Protein 3VRC (pdb70)

Organism: Thermochromatium tepidum (NCBI:txid1050)

Foldseek 3Di:
DADLLRLQVVLVVLVVLLVVLLVQCVCLVVDVNDLVSQLVSLVSQLCSLVPPSLVSVDPPNLAADVVRGHQWDNVCVVPVVVLVVLSVQLNVLSVQLNVCSVVVVVVSNVVSSVSNVVSVVVNCVRIGND/DQDDLLRLQVVVVVLVVLLVVLLVVLVVCLVDPHDLVSQLVSLVSQLCSLPPPSLSSVDPPNQQADVVRGFQWHPVCVVCVVVLVVLSVQLNVLSVQLNVQSVVVDSVSNVVSSVSNVVSVVVNCVRTGHD

Secondary structure (DSSP, 8-state):
---HHHHHHHHHHHHHHHHHHHHHHHHHHHSS--HHHHHHHHHHHHHHHTS-GGGG--TTTTS-BTTB---B-GGGGG-HHHHHHHHHHHHHHHHHHHHHHHTT-HHHHHHHHHHHHHHHHHHHHHHB--/-PPPHHHHHHHHHHHHHHHHHHHHHHHHHHHSS--HHHHHHHHHHHHHHHTS-GGGG--TTTTS-BTTB---B-HHHHT-HHHHHHHHHHHHHHHHHHHHHHHTT-HHHHHHHHHHHHHHHHHHHHHHB--

Nearest PDB structures (foldseek):
  3vrc-assembly1_A  TM=1.008E+00  e=2.966E-19  Thermochromatium tepidum
  3vrc-assembly1_B  TM=9.924E-01  e=3.307E-17  Thermochromatium tepidum
  1bbh-assembly1_A  TM=9.768E-01  e=4.567E-15  Allochromatium vinosum
  5b3i-assembly2_C  TM=9.229E-01  e=1.338E-09  Hydrogenophilus thermoluteolus
  1cpq-assembly1_A  TM=8.904E-01  e=7.856E-06  Rhodobacter capsulatus

B-factor: mean 16.6, std 9.72, range [5.14, 108.27]

CATH classification: 1.20.120.10

InterPro domains:
  IPR002321 Cytochrome c, class II [PF01322] (31-152)
 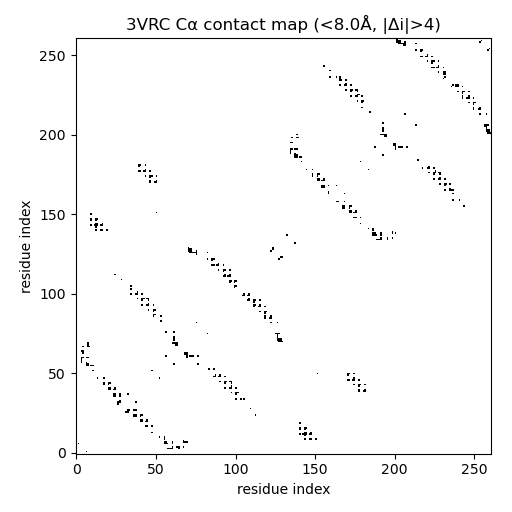 IPR002321 Cytochrome c, class II [PS51009] (30-153)
  IPR010980 Cytochrome c/b562 [SSF47175] (27-153)
  IPR012127 Cytochrome c prime [PIRSF000027] (20-154)
  IPR015984 Cytochrome c prime, subgroup [PR00608] (118-141)
  IPR015984 Cytochrome c prime, subgroup [PR00608] (141-152)

Solvent-accessible surface area: 13784 Å² total; per-residue (Å²): 201,60,41,50,77,80,19,0,81,12,6,72,9,0,88,48,0,14,62,28,0,27,38,54,0,122,62,6,51,138,54,167,83,63,40,97,102,1,70,30,0,0,68,0,1,9,11,0,18,62,2,45,21,58,78,1,29,16,128,30,0,63,134,75,45,65,98,27,121,22,175,18,59,86,76,7,43,137,61,86,162,44,16,37,87,14,52,149,50,19,1,87,18,0,76,54,0,13,61,10,3,56,102,42,99,47,133,47,1,137,70,11,33,66,83,0,28,59,12,40,128,41,31,52,111,98,12,106,50,142,153,143,56,46,52,66,83,19,0,77,15,5,68,9,0,87,46,0,16,63,26,0,24,39,29,0,106,64,9,44,124,53,166,52,77,25,101,73,0,77,26,0,0,70,0,1,9,10,0,19,59,3,47,22,64,78,2,33,17,131,21,0,72,119,75,47,68,106,24,134,24,118,17,63,91,78,7,47,128,60,95,160,47,19,23,98,14,55,157,55,23,4,101,15,0,76,54,0,18,63,13,0,63,82,20,101,38,109,39,0,133,69,11,33,62,86,0,27,62,13,37,123,43,32,54,126,103,12,90,35,183

Sequence (261 aa):
DLSPEEEQIETRQAGYAFMMAWNMGKKIKANLEGEYNADQVRAAANVVAAIANNSGMGALYGPGTDKNVGAVKTRAKKPELFQNLEDVGKLARRDLGTTAANNALAAAAATGEANAVKSAFADVGAACKKACHQKYRADADLLSPEEQIEETRQAGYAFMAWNMGKIKANLEGEEYNADQVRRAAANVVAAIANSGMMGALYGPGTDKNVGAVKTRAKPELFQNLEDVVGKLARDLGTAANALAAAAATGEANNAVKSAFADVGAACKACHQKYRAD

Radius of gyration: 18.03 Å; Cα contacts (8 Å, |Δi|>4): 325; chains: 2; bounding box: 44×44×48 Å

Structure (mmCIF, N/CA/C/O backbone):
data_3VRC
#
_entry.id   3VRC
#
_cell.length_a   41.310
_cell.length_b   57.189
_cell.length_c   54.225
_cell.angle_alpha   90.00
_cell.angle_beta   94.81
_cell.angle_gamma   90.00
#
_symmetry.space_group_name_H-M   'P 1 21 1'
#
loop_
_entity.id
_entity.type
_entity.pdbx_description
1 polymer "Cytochrome c'"
2 non-polymer 'HEME C'
3 non-polymer 'CADMIUM ION'
4 non-polymer 'CHLORIDE ION'
5 non-polymer DI(HYDROXYETHYL)ETHER
6 non-polymer 'TETRAETHYLENE GLYCOL'
7 water water
#
loop_
_atom_site.group_PDB
_atom_site.id
_atom_site.type_symbol
_atom_site.label_atom_id
_atom_site.label_alt_id
_atom_site.label_comp_id
_atom_site.label_asym_id
_atom_site.label_entity_id
_atom_site.label_seq_id
_atom_site.pdbx_PDB_ins_code
_atom_site.Cartn_x
_atom_site.Cartn_y
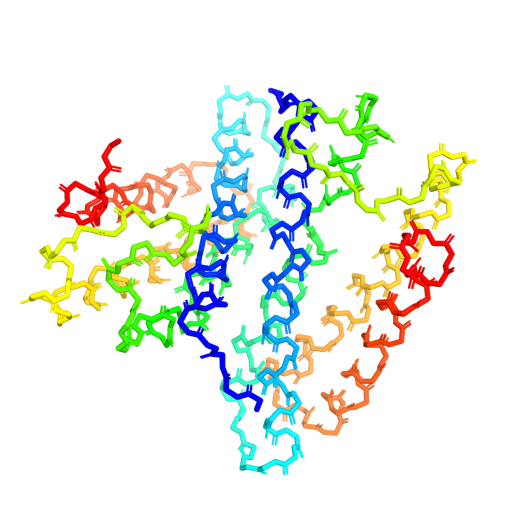_atom_site.Cartn_z
_atom_site.occupancy
_atom_site.B_iso_or_equiv
_atom_site.auth_seq_id
_atom_site.auth_comp_id
_atom_site.auth_asym_id
_atom_site.auth_atom_id
_atom_site.pdbx_PDB_model_num
ATOM 1 N N . ASP A 1 2 ? 14.899 -16.779 17.641 1.00 37.69 2 ASP A N 1
ATOM 2 C CA . ASP A 1 2 ? 16.054 -16.689 18.609 1.00 24.80 2 ASP A CA 1
ATOM 3 C C . ASP A 1 2 ? 17.388 -16.643 17.822 1.00 19.49 2 ASP A C 1
ATOM 4 O O . ASP A 1 2 ? 17.656 -17.475 16.943 1.00 28.27 2 ASP A O 1
ATOM 9 N N . LEU A 1 3 ? 18.225 -15.697 18.180 1.00 18.24 3 LEU A N 1
ATOM 10 C CA . LEU A 1 3 ? 19.547 -15.540 17.508 1.00 16.03 3 LEU A CA 1
ATOM 11 C C . LEU A 1 3 ? 20.514 -16.621 17.991 1.00 14.26 3 LEU A C 1
ATOM 12 O O . LEU A 1 3 ? 20.583 -16.897 19.231 1.00 15.64 3 LEU A O 1
ATOM 17 N N . SER A 1 4 ? 21.314 -17.257 17.092 1.00 14.65 4 SER A N 1
ATOM 18 C CA . SER A 1 4 ? 22.384 -18.171 17.500 1.00 14.75 4 SER A CA 1
ATOM 19 C C . SER A 1 4 ? 23.446 -17.362 18.284 1.00 13.57 4 SER A C 1
ATOM 20 O O . SER A 1 4 ? 23.528 -16.144 18.192 1.00 12.78 4 SER A O 1
ATOM 23 N N . PRO A 1 5 ? 24.341 -18.050 18.986 1.00 14.15 5 PRO A N 1
ATOM 24 C CA . PRO A 1 5 ? 25.429 -17.338 19.672 1.00 13.34 5 PRO A CA 1
ATOM 25 C C . PRO A 1 5 ? 26.250 -16.478 18.704 1.00 12.57 5 PRO A C 1
ATOM 26 O O . PRO A 1 5 ? 26.597 -15.326 18.998 1.00 12.59 5 PRO A O 1
ATOM 30 N N . GLU A 1 6 ? 26.598 -17.048 17.531 1.00 14.66 6 GLU A N 1
ATOM 31 C CA A GLU A 1 6 ? 27.410 -16.299 16.601 0.50 14.57 6 GLU A CA 1
ATOM 32 C CA B GLU A 1 6 ? 27.341 -16.344 16.508 0.50 15.41 6 GLU A CA 1
ATOM 33 C C . GLU A 1 6 ? 26.634 -15.039 16.136 1.00 12.93 6 GLU A C 1
ATOM 34 O O . GLU A 1 6 ? 27.220 -13.946 16.038 1.00 13.46 6 GLU A O 1
ATOM 45 N N . GLU A 1 7 ? 25.320 -15.120 15.899 1.00 13.12 7 GLU A N 1
ATOM 46 C CA . GLU A 1 7 ? 24.549 -13.959 15.498 1.00 12.51 7 GLU A CA 1
ATOM 47 C C . GLU A 1 7 ? 24.465 -12.935 16.638 1.00 10.85 7 GLU A C 1
ATOM 48 O O . GLU A 1 7 ? 24.460 -11.733 16.384 1.00 11.19 7 GLU A O 1
ATOM 54 N N . GLN A 1 8 ? 24.362 -13.374 17.897 1.00 11.83 8 GLN A N 1
ATOM 55 C CA . GLN A 1 8 ? 24.351 -12.428 19.010 1.00 10.94 8 GLN A CA 1
ATOM 56 C C . GLN A 1 8 ? 25.676 -11.652 19.070 1.00 9.77 8 GLN A C 1
ATOM 57 O O . GLN A 1 8 ? 25.668 -10.419 19.274 1.00 9.60 8 GLN A O 1
ATOM 63 N N . ILE A 1 9 ? 26.822 -12.338 18.879 1.00 10.46 9 ILE A N 1
ATOM 64 C CA . ILE A 1 9 ? 28.096 -11.635 18.906 1.00 10.28 9 ILE A CA 1
ATOM 65 C C . ILE A 1 9 ? 28.173 -10.587 17.785 1.00 9.56 9 ILE A C 1
ATOM 66 O O . ILE A 1 9 ? 28.530 -9.429 17.970 1.00 9.32 9 ILE A O 1
ATOM 71 N N . GLU A 1 10 ? 27.814 -11.079 16.557 1.00 10.45 10 GLU A N 1
ATOM 72 C CA . GLU A 1 10 ? 27.862 -10.158 15.426 1.00 11.05 10 GLU A CA 1
ATOM 73 C C . GLU A 1 10 ? 26.963 -8.942 15.632 1.00 9.34 10 GLU A C 1
ATOM 74 O O . GLU A 1 10 ? 27.290 -7.823 15.279 1.00 10.64 10 GLU A O 1
ATOM 80 N N . THR A 1 11 ? 25.785 -9.200 16.191 1.00 10.22 11 THR A N 1
ATOM 81 C CA . THR A 1 11 ? 24.798 -8.122 16.335 1.00 9.69 11 THR A CA 1
ATOM 82 C C . THR A 1 11 ? 25.223 -7.118 17.395 1.00 8.57 11 THR A C 1
ATOM 83 O O . THR A 1 11 ? 25.077 -5.899 17.197 1.00 8.81 11 THR A O 1
ATOM 87 N N . ARG A 1 12 ? 25.756 -7.604 18.532 1.00 9.09 12 ARG A N 1
ATOM 88 C CA . ARG A 1 12 ? 26.205 -6.633 19.541 1.00 9.02 12 ARG A CA 1
ATOM 89 C C . ARG A 1 12 ? 27.378 -5.796 19.018 1.00 8.28 12 ARG A C 1
ATOM 90 O O . ARG A 1 12 ? 27.413 -4.577 19.199 1.00 8.61 12 ARG A O 1
ATOM 98 N N . GLN A 1 13 ? 28.325 -6.467 18.319 1.00 9.00 13 GLN A N 1
ATOM 99 C CA . GLN A 1 13 ? 29.420 -5.746 17.690 1.00 8.72 13 GLN A CA 1
ATOM 100 C C . GLN A 1 13 ? 28.914 -4.664 16.749 1.00 8.59 13 GLN A C 1
ATOM 101 O O . GLN A 1 13 ? 29.422 -3.542 16.712 1.00 9.24 13 GLN A O 1
ATOM 107 N N . ALA A 1 14 ? 27.886 -5.022 15.941 1.00 9.27 14 ALA A N 1
ATOM 108 C CA . ALA A 1 14 ? 27.321 -4.061 15.012 1.00 8.95 14 ALA A CA 1
ATOM 109 C C . ALA A 1 14 ? 26.766 -2.838 15.730 1.00 7.96 14 ALA A C 1
ATOM 110 O O . ALA A 1 14 ? 26.923 -1.698 15.314 1.00 8.89 14 ALA A O 1
ATOM 112 N N . GLY A 1 15 ? 26.028 -3.069 16.832 1.00 8.55 15 GLY A N 1
ATOM 113 C CA . GLY A 1 15 ? 25.467 -1.958 17.586 1.00 8.41 15 GLY A CA 1
ATOM 114 C C . GLY A 1 15 ? 26.528 -1.001 18.107 1.00 7.47 15 GLY A C 1
ATOM 115 O O . GLY A 1 15 ? 26.439 0.219 18.012 1.00 7.79 15 GLY A O 1
ATOM 116 N N . TYR A 1 16 ? 27.599 -1.617 18.705 1.00 8.18 16 TYR A N 1
ATOM 117 C CA . TYR A 1 16 ? 28.656 -0.763 19.265 1.00 7.94 16 TYR A CA 1
ATOM 118 C C . TYR A 1 16 ? 29.386 0.016 18.148 1.00 7.51 16 TYR A C 1
ATOM 119 O O . TYR A 1 16 ? 29.652 1.183 18.267 1.00 8.27 16 TYR A O 1
ATOM 128 N N . ALA A 1 17 ? 29.679 -0.696 17.044 1.00 8.49 17 ALA A N 1
ATOM 129 C CA . ALA A 1 17 ? 30.380 -0.051 15.919 1.00 9.29 17 ALA A CA 1
ATOM 130 C C . ALA A 1 17 ? 29.557 1.113 15.359 1.00 8.41 17 ALA A C 1
ATOM 131 O O . ALA A 1 17 ? 30.083 2.203 15.044 1.00 8.74 17 ALA A O 1
ATOM 133 N N . PHE A 1 18 ? 28.244 0.904 15.252 1.00 8.37 18 PHE A N 1
ATOM 134 C CA . PHE A 1 18 ? 27.423 1.943 14.646 1.00 8.35 18 PHE A CA 1
ATOM 135 C C . PHE A 1 18 ? 27.231 3.110 15.584 1.00 7.86 18 PHE A C 1
ATOM 136 O O . PHE A 1 18 ? 27.248 4.294 15.189 1.00 8.41 18 PHE A O 1
ATOM 144 N N . MET A 1 19 ? 27.125 2.826 16.905 1.00 8.68 19 MET A N 1
ATOM 145 C CA A MET A 1 19 ? 27.174 3.923 17.929 0.80 9.36 19 MET A CA 1
ATOM 146 C CA B MET A 1 19 ? 27.071 3.881 17.824 0.20 8.55 19 MET A CA 1
ATOM 147 C C . MET A 1 19 ? 28.416 4.693 17.814 1.00 7.79 19 MET A C 1
ATOM 148 O O . MET A 1 19 ? 28.397 5.929 17.870 1.00 8.78 19 MET A O 1
ATOM 157 N N . ALA A 1 20 ? 29.555 3.988 17.691 1.00 8.60 20 ALA A N 1
ATOM 158 C CA . ALA A 1 20 ? 30.832 4.701 17.664 1.00 8.90 20 ALA A CA 1
ATOM 159 C C . ALA A 1 20 ? 30.945 5.670 16.489 1.00 8.03 20 ALA A C 1
ATOM 160 O O . ALA A 1 20 ? 31.457 6.758 16.624 1.00 8.81 20 ALA A O 1
ATOM 162 N N . TRP A 1 21 ? 30.440 5.253 15.318 1.00 8.39 21 TRP A N 1
ATOM 163 C CA . TRP A 1 21 ? 30.475 6.133 14.155 1.00 8.27 21 TRP A CA 1
ATOM 164 C C . TRP A 1 21 ? 29.709 7.403 14.446 1.00 7.96 21 TRP A C 1
ATOM 165 O O . TRP A 1 21 ? 30.120 8.531 14.143 1.00 8.47 21 TRP A O 1
ATOM 176 N N . ASN A 1 22 ? 28.517 7.280 15.065 1.00 7.85 22 ASN A N 1
ATOM 177 C CA . ASN A 1 22 ? 27.708 8.428 15.393 1.00 7.89 22 ASN A CA 1
ATOM 178 C C . ASN A 1 22 ? 28.293 9.278 16.486 1.00 8.01 22 ASN A C 1
ATOM 179 O O . ASN A 1 22 ? 28.204 10.509 16.424 1.00 8.85 22 ASN A O 1
ATOM 184 N N . MET A 1 23 ? 28.943 8.657 17.471 1.00 8.30 23 MET A N 1
ATOM 185 C CA . MET A 1 23 ? 29.685 9.453 18.472 1.00 9.11 23 MET A CA 1
ATOM 186 C C . MET A 1 23 ? 30.726 10.350 17.803 1.00 8.50 23 MET A C 1
ATOM 187 O O . MET A 1 23 ? 30.918 11.502 18.136 1.00 9.17 23 MET A O 1
ATOM 192 N N . GLY A 1 24 ? 31.440 9.753 16.815 1.00 9.28 24 GLY A N 1
ATOM 193 C CA . GLY A 1 24 ? 32.484 10.547 16.126 1.00 10.29 24 GLY A CA 1
ATOM 194 C C . GLY A 1 24 ? 31.918 11.722 15.378 1.00 9.64 24 GLY A C 1
ATOM 195 O O . GLY A 1 24 ? 32.542 12.788 15.296 1.00 10.96 24 GLY A O 1
ATOM 196 N N . LYS A 1 25 ? 30.678 11.612 14.852 1.00 9.80 25 LYS A N 1
ATOM 197 C CA A LYS A 1 25 ? 30.061 12.734 14.186 0.80 11.28 25 LYS A CA 1
ATOM 198 C CA B LYS A 1 25 ? 29.947 12.726 14.222 0.20 9.52 25 LYS A CA 1
ATOM 199 C C . LYS A 1 25 ? 29.725 13.823 15.203 1.00 9.64 25 LYS A C 1
ATOM 200 O O . LYS A 1 25 ? 29.887 15.008 14.909 1.00 10.62 25 LYS A O 1
ATOM 211 N N . ILE A 1 26 ? 29.247 13.472 16.407 1.00 9.69 26 ILE A N 1
ATOM 212 C CA . ILE A 1 26 ? 28.980 14.471 17.410 1.00 9.92 26 ILE A CA 1
ATOM 213 C C . ILE A 1 26 ? 30.275 15.183 17.790 1.00 9.12 26 ILE A C 1
ATOM 214 O O . ILE A 1 26 ? 30.323 16.395 17.867 1.00 11.07 26 ILE A O 1
ATOM 219 N N . LYS A 1 27 ? 31.351 14.397 18.009 1.00 9.71 27 LYS A N 1
ATOM 220 C CA . LYS A 1 27 ? 32.649 15.023 18.312 1.00 10.59 27 LYS A CA 1
ATOM 221 C C . LYS A 1 27 ? 33.081 15.988 17.231 1.00 11.08 27 LYS A C 1
ATOM 222 O O . LYS A 1 27 ? 33.544 17.095 17.518 1.00 12.45 27 LYS A O 1
ATOM 228 N N . ALA A 1 28 ? 32.884 15.635 15.961 1.00 11.54 28 ALA A N 1
ATOM 229 C CA . ALA A 1 28 ? 33.295 16.524 14.885 1.00 12.05 28 ALA A CA 1
ATOM 230 C C . ALA A 1 28 ? 32.519 17.829 14.896 1.00 12.63 28 ALA A C 1
ATOM 231 O O . ALA A 1 28 ? 33.056 18.912 14.613 1.00 14.36 28 ALA A O 1
ATOM 233 N N . ASN A 1 29 ? 31.213 17.733 15.241 1.00 11.77 29 ASN A N 1
ATOM 234 C CA . ASN A 1 29 ? 30.413 18.963 15.362 1.00 12.51 29 ASN A CA 1
ATOM 235 C C . ASN A 1 29 ? 30.845 19.824 16.542 1.00 12.55 29 ASN A C 1
ATOM 236 O O . ASN A 1 29 ? 30.913 21.054 16.436 1.00 13.96 29 ASN A O 1
ATOM 241 N N . LEU A 1 30 ? 31.174 19.182 17.666 1.00 13.06 30 LEU A N 1
ATOM 242 C CA . LEU A 1 30 ? 31.634 19.907 18.842 1.00 14.27 30 LEU A CA 1
ATOM 243 C C . LEU A 1 30 ? 33.002 20.554 18.598 1.00 14.16 30 LEU A C 1
ATOM 244 O O . LEU A 1 30 ? 33.228 21.624 19.173 1.00 20.69 30 LEU A O 1
ATOM 249 N N . GLU A 1 31 ? 33.854 19.940 17.787 1.00 15.81 31 GLU A N 1
ATOM 250 C CA . GLU A 1 31 ? 35.234 20.458 17.567 1.00 17.32 31 GLU A CA 1
ATOM 251 C C . GLU A 1 31 ? 35.340 21.303 16.333 1.00 19.28 31 GLU A C 1
ATOM 252 O O . GLU A 1 31 ? 36.379 21.895 16.133 1.00 25.35 31 GLU A O 1
ATOM 258 N N . GLY A 1 32 ? 34.284 21.413 15.548 1.00 18.28 32 GLY A N 1
ATOM 259 C CA . GLY A 1 32 ? 34.383 22.042 14.238 1.00 20.03 32 GLY A CA 1
ATOM 260 C C . GLY A 1 32 ? 33.162 22.936 14.060 1.00 18.31 32 GLY A C 1
ATOM 261 O O . GLY A 1 32 ? 32.790 23.722 14.965 1.00 22.09 32 GLY A O 1
ATOM 262 N N . GLU A 1 33 ? 32.506 22.871 12.907 1.00 20.79 33 GLU A N 1
ATOM 263 C CA . GLU A 1 33 ? 31.297 23.683 12.650 1.00 22.55 33 GLU A CA 1
ATOM 264 C C . GLU A 1 33 ? 30.116 22.891 13.204 1.00 19.87 33 GLU A C 1
ATOM 265 O O . GLU A 1 33 ? 29.846 21.760 12.785 1.00 26.36 33 GLU A O 1
ATOM 271 N N . TYR A 1 34 ? 29.487 23.421 14.239 1.00 17.11 34 TYR A N 1
ATOM 272 C CA . TYR A 1 34 ? 28.393 22.683 14.922 1.00 16.22 34 TYR A CA 1
ATOM 273 C C . TYR A 1 34 ? 27.102 22.810 14.084 1.00 14.51 34 TYR A C 1
ATOM 274 O O . TYR A 1 34 ? 26.698 23.925 13.771 1.00 18.25 34 TYR A O 1
ATOM 283 N N . ASN A 1 35 ? 26.462 21.700 13.832 1.00 13.44 35 ASN A N 1
ATOM 284 C CA . ASN A 1 35 ? 25.196 21.650 13.116 1.00 12.48 35 ASN A CA 1
ATOM 285 C C . ASN A 1 35 ? 24.188 20.949 13.955 1.00 12.01 35 ASN A C 1
ATOM 286 O O . ASN A 1 35 ? 24.333 19.710 14.201 1.00 11.94 35 ASN A O 1
ATOM 291 N N . ALA A 1 36 ? 23.156 21.636 14.460 1.00 12.25 36 ALA A N 1
ATOM 292 C CA . ALA A 1 36 ? 22.222 21.024 15.373 1.00 12.10 36 ALA A CA 1
ATOM 293 C C . ALA A 1 36 ? 21.509 19.848 14.817 1.00 10.38 36 ALA A C 1
ATOM 294 O O . ALA A 1 36 ? 21.262 18.860 15.507 1.00 11.26 36 ALA A O 1
ATOM 296 N N . ASP A 1 37 ? 21.149 19.906 13.528 1.00 11.79 37 ASP A N 1
ATOM 297 C CA . ASP A 1 37 ? 20.479 18.757 12.914 1.00 11.28 37 ASP A CA 1
ATOM 298 C C . ASP A 1 37 ? 21.365 17.535 12.767 1.00 11.60 37 ASP A C 1
ATOM 299 O O . ASP A 1 37 ? 20.911 16.396 12.986 1.00 11.52 37 ASP A O 1
ATOM 304 N N . GLN A 1 38 ? 22.641 17.750 12.427 1.00 10.97 38 GLN A N 1
ATOM 305 C CA . GLN A 1 38 ? 23.560 16.587 12.403 1.00 11.37 38 GLN A CA 1
ATOM 306 C C . GLN A 1 38 ? 23.674 15.970 13.773 1.00 10.41 38 GLN A C 1
ATOM 307 O O . GLN A 1 38 ? 23.732 14.717 13.891 1.00 10.30 38 GLN A O 1
ATOM 313 N N . VAL A 1 39 ? 23.726 16.777 14.792 1.00 9.99 39 VAL A N 1
ATOM 314 C CA . VAL A 1 39 ? 23.843 16.309 16.170 1.00 10.18 39 VAL A CA 1
ATOM 315 C C . VAL A 1 39 ? 22.568 15.567 16.543 1.00 9.41 39 VAL A C 1
ATOM 316 O O . VAL A 1 39 ? 22.650 14.506 17.159 1.00 9.78 39 VAL A O 1
ATOM 320 N N . ARG A 1 40 ? 21.398 16.066 16.163 1.00 9.73 40 ARG A N 1
ATOM 321 C CA . ARG A 1 40 ? 20.144 15.300 16.424 1.00 10.08 40 ARG A CA 1
ATOM 322 C C . ARG A 1 40 ? 20.188 13.903 15.833 1.00 9.30 40 ARG A C 1
ATOM 323 O O . ARG A 1 40 ? 19.860 12.928 16.459 1.00 9.86 40 ARG A O 1
ATOM 331 N N . ALA A 1 41 ? 20.585 13.847 14.530 1.00 9.45 41 ALA A N 1
ATOM 332 C CA . ALA A 1 41 ? 20.528 12.545 13.876 1.00 9.49 41 ALA A CA 1
ATOM 333 C C . ALA A 1 41 ? 21.485 11.540 14.563 1.00 8.48 41 ALA A C 1
ATOM 334 O O . ALA A 1 41 ? 21.174 10.357 14.762 1.00 9.10 41 ALA A O 1
ATOM 336 N N . ALA A 1 42 ? 22.701 12.018 14.879 1.00 8.36 42 ALA A N 1
ATOM 337 C CA . ALA A 1 42 ? 23.690 11.138 15.497 1.00 8.71 42 ALA A CA 1
ATOM 338 C C . ALA A 1 42 ? 23.277 10.762 16.931 1.00 7.70 42 ALA A C 1
ATOM 339 O O . ALA A 1 42 ? 23.405 9.609 17.326 1.00 7.96 42 ALA A O 1
ATOM 341 N N . ALA A 1 43 ? 22.809 11.764 17.687 1.00 8.71 43 ALA A N 1
ATOM 342 C CA . ALA A 1 43 ? 22.376 11.499 19.058 1.00 8.60 43 ALA A CA 1
ATOM 343 C C . ALA A 1 43 ? 21.199 10.503 19.107 1.00 8.13 43 ALA A C 1
ATOM 344 O O . ALA A 1 43 ? 21.112 9.648 19.977 1.00 8.32 43 ALA A O 1
ATOM 346 N N . ASN A 1 44 ? 20.310 10.605 18.087 1.00 8.43 44 ASN A N 1
ATOM 347 C CA . ASN A 1 44 ? 19.185 9.683 18.044 1.00 8.07 44 ASN A CA 1
ATOM 348 C C . ASN A 1 44 ? 19.652 8.266 17.848 1.00 7.92 44 ASN A C 1
ATOM 349 O O . ASN A 1 44 ? 19.094 7.323 18.414 1.00 8.41 44 ASN A O 1
ATOM 354 N N . VAL A 1 45 ? 20.708 8.060 17.030 1.00 7.78 45 VAL A N 1
ATOM 355 C CA . VAL A 1 45 ? 21.246 6.707 16.902 1.00 7.77 45 VAL A CA 1
ATOM 356 C C . VAL A 1 45 ? 21.815 6.215 18.233 1.00 7.61 45 VAL A C 1
ATOM 357 O O . VAL A 1 45 ? 21.570 5.081 18.615 1.00 7.67 45 VAL A O 1
ATOM 361 N N . VAL A 1 46 ? 22.629 7.045 18.907 1.00 7.96 46 VAL A N 1
ATOM 362 C CA . VAL A 1 46 ? 23.267 6.582 20.144 1.00 8.04 46 VAL A CA 1
ATOM 363 C C . VAL A 1 46 ? 22.171 6.227 21.171 1.00 7.72 46 VAL A C 1
ATOM 364 O O . VAL A 1 46 ? 22.234 5.165 21.800 1.00 8.27 46 VAL A O 1
ATOM 368 N N . ALA A 1 47 ? 21.185 7.113 21.350 1.00 8.15 47 ALA A N 1
ATOM 369 C CA . ALA A 1 47 ? 20.123 6.837 22.291 1.00 8.30 47 ALA A CA 1
ATOM 370 C C . ALA A 1 47 ? 19.340 5.592 21.914 1.00 8.29 47 ALA A C 1
ATOM 371 O O . ALA A 1 47 ? 18.988 4.785 22.783 1.00 8.78 47 ALA A O 1
ATOM 373 N N . ALA A 1 48 ? 19.020 5.440 20.640 1.00 8.28 48 ALA A N 1
ATOM 374 C CA . ALA A 1 48 ? 18.207 4.303 20.241 1.00 8.49 48 ALA A CA 1
ATOM 375 C C . ALA A 1 48 ? 18.964 2.996 20.480 1.00 8.14 48 ALA A C 1
ATOM 376 O O . ALA A 1 48 ? 18.425 2.025 21.030 1.00 8.81 48 ALA A O 1
ATOM 378 N N . ILE A 1 49 ? 20.226 2.933 20.040 1.00 7.99 49 ILE A N 1
ATOM 379 C CA . ILE A 1 49 ? 20.994 1.717 20.214 1.00 8.30 49 ILE A CA 1
ATOM 380 C C . ILE A 1 49 ? 21.201 1.434 21.716 1.00 7.27 49 ILE A C 1
ATOM 381 O O . ILE A 1 49 ? 21.094 0.274 22.147 1.00 8.06 49 ILE A O 1
ATOM 386 N N . ALA A 1 50 ? 21.510 2.457 22.486 1.00 7.94 50 ALA A N 1
ATOM 387 C CA . ALA A 1 50 ? 21.721 2.236 23.916 1.00 8.48 50 ALA A CA 1
ATOM 388 C C . ALA A 1 50 ? 20.478 1.724 24.638 1.00 9.50 50 ALA A C 1
ATOM 389 O O . ALA A 1 50 ? 20.605 1.249 25.753 1.00 12.03 50 ALA A O 1
ATOM 391 N N A ASN A 1 51 ? 19.293 1.903 24.110 0.50 7.78 51 ASN A N 1
ATOM 392 N N B ASN A 1 51 ? 19.329 1.989 24.035 0.50 8.67 51 ASN A N 1
ATOM 393 C CA A ASN A 1 51 ? 18.035 1.531 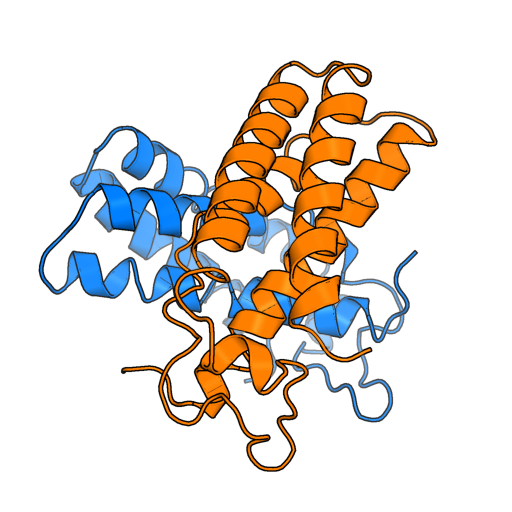24.779 0.50 8.95 51 ASN A CA 1
ATOM 394 C CA B ASN A 1 51 ? 18.037 1.587 24.545 0.50 9.09 51 ASN A CA 1
ATOM 395 C C A ASN A 1 51 ? 17.349 0.288 24.007 0.50 8.60 51 ASN A C 1
ATOM 396 C C B ASN A 1 51 ? 17.388 0.648 23.698 0.50 9.27 51 ASN A C 1
ATOM 397 O O A ASN A 1 51 ? 16.190 -0.114 24.174 0.50 7.98 51 ASN A O 1
ATOM 398 O O B ASN A 1 51 ? 16.144 0.915 23.579 0.50 12.51 51 ASN A O 1
ATOM 407 N N . SER A 1 52 ? 18.110 -0.408 23.192 1.00 9.34 52 SER A N 1
ATOM 408 C CA . SER A 1 52 ? 17.555 -1.404 22.289 1.00 10.20 52 SER A CA 1
ATOM 409 C C . SER A 1 52 ? 17.598 -2.792 22.865 1.00 9.97 52 SER A C 1
ATOM 410 O O . SER A 1 52 ? 17.376 -3.753 22.141 1.00 12.29 52 SER A O 1
ATOM 413 N N . GLY A 1 53 ? 17.885 -2.972 24.166 1.00 9.71 53 GLY A N 1
ATOM 414 C CA . GLY A 1 53 ? 17.825 -4.326 24.716 1.00 10.00 53 GLY A CA 1
ATOM 415 C C . GLY A 1 53 ? 19.015 -5.145 24.368 1.00 9.20 53 GLY A C 1
ATOM 416 O O . GLY A 1 53 ? 18.875 -6.352 24.233 1.00 9.54 53 GLY A O 1
ATOM 417 N N . MET A 1 54 ? 20.213 -4.529 24.255 1.00 9.61 54 MET A N 1
ATOM 418 C CA . MET A 1 54 ? 21.414 -5.276 23.851 1.00 10.04 54 MET A CA 1
ATOM 419 C C . MET A 1 54 ? 21.857 -6.328 24.895 1.00 9.87 54 MET A C 1
ATOM 420 O O . MET A 1 54 ? 22.591 -7.233 24.505 1.00 10.55 54 MET A O 1
ATOM 425 N N . GLY A 1 55 ? 21.336 -6.279 26.121 1.00 10.51 55 GLY A N 1
ATOM 426 C CA . GLY A 1 55 ? 21.690 -7.356 27.072 1.00 11.80 55 GLY A CA 1
ATOM 427 C C . GLY A 1 55 ? 21.210 -8.713 26.555 1.00 12.25 55 GLY A C 1
ATOM 428 O O . GLY A 1 55 ? 21.768 -9.766 26.952 1.00 13.03 55 GLY A O 1
ATOM 429 N N . ALA A 1 56 ? 20.139 -8.693 25.724 1.00 11.66 56 ALA A N 1
ATOM 430 C CA . ALA A 1 56 ? 19.629 -9.939 25.067 1.00 13.62 56 ALA A CA 1
ATOM 431 C C . ALA A 1 56 ? 20.668 -10.542 24.126 1.00 11.47 56 ALA A C 1
ATOM 432 O O . ALA A 1 56 ? 20.424 -11.659 23.636 1.00 14.82 56 ALA A O 1
ATOM 434 N N . LEU A 1 57 ? 21.741 -9.864 23.840 1.00 10.90 57 LEU A N 1
ATOM 435 C CA . LEU A 1 57 ? 22.793 -10.333 22.914 1.00 11.48 57 LEU A CA 1
ATOM 436 C C . LEU A 1 57 ? 23.939 -11.015 23.719 1.00 11.10 57 LEU A C 1
ATOM 437 O O . LEU A 1 57 ? 24.958 -11.338 23.092 1.00 11.57 57 LEU A O 1
ATOM 442 N N . TYR A 1 58 ? 23.769 -11.173 25.023 1.00 10.72 58 TYR A N 1
ATOM 443 C CA . TYR A 1 58 ? 24.786 -11.773 25.872 1.00 9.92 58 TYR A CA 1
ATOM 444 C C . TYR A 1 58 ? 24.329 -13.092 26.403 1.00 10.40 58 TYR A C 1
ATOM 445 O O . TYR A 1 58 ? 24.476 -13.451 27.606 1.00 11.88 58 TYR A O 1
ATOM 454 N N . GLY A 1 59 ? 23.775 -13.956 25.530 1.00 11.18 59 GLY A N 1
ATOM 455 C CA . GLY A 1 59 ? 23.305 -15.229 25.929 1.00 11.99 59 GLY A CA 1
ATOM 456 C C . GLY A 1 59 ? 24.365 -16.291 26.114 1.00 11.72 59 GLY A C 1
ATOM 457 O O . GLY A 1 59 ? 25.561 -16.094 25.793 1.00 11.87 59 GLY A O 1
ATOM 458 N N . PRO A 1 60 ? 23.955 -17.459 26.552 1.00 12.47 60 PRO A N 1
ATOM 459 C CA . PRO A 1 60 ? 24.857 -18.555 26.727 1.00 14.08 60 PRO A CA 1
ATOM 460 C C . PRO A 1 60 ? 25.585 -18.891 25.419 1.00 13.22 60 PRO A C 1
ATOM 461 O O . PRO A 1 60 ? 25.002 -18.861 24.354 1.00 15.61 60 PRO A O 1
ATOM 465 N N . GLY A 1 61 ? 26.853 -19.275 25.508 1.00 14.84 61 GLY A N 1
ATOM 466 C CA . GLY A 1 61 ? 27.652 -19.629 24.325 1.00 15.12 61 GLY A CA 1
ATOM 467 C C . GLY A 1 61 ? 28.252 -18.431 23.656 1.00 13.45 61 GLY A C 1
ATOM 468 O O . GLY A 1 61 ? 29.105 -18.608 22.759 1.00 17.34 61 GLY A O 1
ATOM 469 N N . THR A 1 62 ? 27.916 -17.184 24.041 1.00 12.22 62 THR A N 1
ATOM 470 C CA . THR A 1 62 ? 28.497 -16.019 23.389 1.00 12.48 62 THR A CA 1
ATOM 471 C C . THR A 1 62 ? 29.747 -15.491 24.112 1.00 11.64 62 THR A C 1
ATOM 472 O O . THR A 1 62 ? 30.251 -14.432 23.771 1.00 12.15 62 THR A O 1
ATOM 476 N N . ASP A 1 63 ? 30.203 -16.280 25.080 1.00 13.51 63 ASP A N 1
ATOM 477 C CA . ASP A 1 63 ? 31.416 -16.023 25.822 1.00 15.69 63 ASP A CA 1
ATOM 478 C C . ASP A 1 63 ? 32.626 -16.531 25.098 1.00 17.70 63 ASP A C 1
ATOM 479 O O . ASP A 1 63 ? 33.747 -16.238 25.483 1.00 23.95 63 ASP A O 1
ATOM 484 N N . LYS A 1 64 ? 32.454 -17.230 24.002 1.00 18.33 64 LYS A N 1
ATOM 485 C CA . LYS A 1 64 ? 33.616 -17.804 23.326 1.00 23.92 64 LYS A CA 1
ATOM 486 C C . LYS A 1 64 ? 33.503 -17.505 21.846 1.00 19.06 64 LYS A C 1
ATOM 487 O O . LYS A 1 64 ? 32.418 -17.240 21.347 1.00 19.99 64 LYS A O 1
ATOM 493 N N . ASN A 1 65 ? 34.634 -17.552 21.151 1.00 19.36 65 ASN A N 1
ATOM 494 C CA . ASN A 1 65 ? 34.566 -17.423 19.709 1.00 17.13 65 ASN A CA 1
ATOM 495 C C . ASN A 1 65 ? 33.799 -18.595 19.113 1.00 18.43 65 ASN A C 1
ATOM 496 O O . ASN A 1 65 ? 33.800 -19.667 19.639 1.00 22.54 65 ASN A O 1
ATOM 501 N N . VAL A 1 66 ? 33.117 -18.328 17.983 1.00 19.76 66 VAL A N 1
ATOM 502 C CA . VAL A 1 66 ? 32.339 -19.317 17.246 1.00 24.23 66 VAL A CA 1
ATOM 503 C C . VAL A 1 66 ? 32.919 -19.317 15.847 1.00 29.86 66 VAL A C 1
ATOM 504 O O . VAL A 1 66 ? 32.623 -18.467 15.004 1.00 30.68 66 VAL A O 1
ATOM 508 N N . GLY A 1 67 ? 33.750 -20.325 15.615 1.00 37.71 67 GLY A N 1
ATOM 509 C CA . GLY A 1 67 ? 34.560 -20.436 14.406 1.00 36.30 67 GLY A CA 1
ATOM 510 C C . GLY A 1 67 ? 35.285 -19.139 14.113 1.00 36.85 67 GLY A C 1
ATOM 511 O O . GLY A 1 67 ? 36.036 -18.614 14.959 1.00 47.03 67 GLY A O 1
ATOM 512 N N . ALA A 1 68 ? 34.990 -18.595 12.936 1.00 43.77 68 ALA A N 1
ATOM 513 C CA . ALA A 1 68 ? 35.584 -17.352 12.452 1.00 41.30 68 ALA A CA 1
ATOM 514 C C . ALA A 1 68 ? 35.042 -16.120 13.158 1.00 37.48 68 ALA A C 1
ATOM 515 O O . ALA A 1 68 ? 35.606 -15.025 13.035 1.00 36.67 68 ALA A O 1
ATOM 517 N N . VAL A 1 69 ? 33.950 -16.284 13.898 1.00 26.71 69 VAL A N 1
ATOM 518 C CA . VAL A 1 69 ? 33.334 -15.175 14.569 1.00 22.62 69 VAL A CA 1
ATOM 519 C C . VAL A 1 69 ? 33.969 -15.066 15.953 1.00 19.43 69 VAL A C 1
ATOM 520 O O . VAL A 1 69 ? 33.763 -15.906 16.810 1.00 21.91 69 VAL A O 1
ATOM 524 N N . LYS A 1 70 ? 34.783 -14.026 16.142 1.00 18.39 70 LYS A N 1
ATOM 525 C CA . LYS A 1 70 ? 35.509 -13.870 17.376 1.00 16.52 70 LYS A CA 1
ATOM 526 C C . LYS A 1 70 ? 34.809 -12.822 18.209 1.00 14.14 70 LYS A C 1
ATOM 527 O O . LYS A 1 70 ? 34.324 -11.823 17.700 1.00 18.01 70 LYS A O 1
ATOM 533 N N . THR A 1 71 ? 34.802 -13.029 19.520 1.00 12.50 71 THR A N 1
ATOM 534 C CA . THR A 1 71 ? 34.345 -12.004 20.449 1.00 11.90 71 THR A CA 1
ATOM 535 C C . THR A 1 71 ? 35.522 -11.390 21.199 1.00 11.02 71 THR A C 1
ATOM 536 O O . THR A 1 71 ? 36.490 -12.110 21.498 1.00 13.77 71 THR A O 1
ATOM 540 N N . ARG A 1 72 ? 35.389 -10.114 21.501 1.00 10.24 72 ARG A N 1
ATOM 541 C CA . ARG A 1 72 ? 36.351 -9.423 22.328 1.00 11.48 72 ARG A CA 1
ATOM 542 C C . ARG A 1 72 ? 35.782 -9.117 23.692 1.00 11.17 72 ARG A C 1
ATOM 543 O O . ARG A 1 72 ? 36.281 -8.255 24.418 1.00 12.76 72 ARG A O 1
ATOM 551 N N . ALA A 1 73 ? 34.671 -9.791 24.073 1.00 11.14 73 ALA A N 1
ATOM 552 C CA . ALA A 1 73 ? 34.201 -9.690 25.421 1.00 11.08 73 ALA A CA 1
ATOM 553 C C . ALA A 1 73 ? 35.125 -10.460 26.393 1.00 12.28 73 ALA A C 1
ATOM 554 O O . ALA A 1 73 ? 35.594 -11.560 26.080 1.00 13.97 73 ALA A O 1
ATOM 556 N N . LYS A 1 74 ? 35.438 -9.855 27.566 1.00 13.36 74 LYS A N 1
ATOM 557 C CA A LYS A 1 74 ? 36.176 -10.621 28.565 0.50 14.03 74 LYS A CA 1
ATOM 558 C CA B LYS A 1 74 ? 36.131 -10.563 28.655 0.50 14.71 74 LYS A CA 1
ATOM 559 C C . LYS A 1 74 ? 35.271 -11.669 29.192 1.00 14.64 74 LYS A C 1
ATOM 560 O O . LYS A 1 74 ? 34.070 -11.482 29.420 1.00 14.45 74 LYS A O 1
ATOM 571 N N . PRO A 1 75 ? 35.885 -12.795 29.536 1.00 16.90 75 PRO A N 1
ATOM 572 C CA . PRO A 1 75 ? 35.152 -13.807 30.246 1.00 18.22 75 PRO A CA 1
ATOM 573 C C . PRO A 1 75 ? 34.537 -13.312 31.555 1.00 16.68 75 PRO A C 1
ATOM 574 O O . PRO A 1 75 ? 33.411 -13.774 31.893 1.00 19.20 75 PRO A O 1
ATOM 578 N N . GLU A 1 76 ? 35.154 -12.322 32.212 1.00 18.23 76 GLU A N 1
ATOM 579 C CA . GLU A 1 76 ? 34.642 -11.777 33.454 1.00 18.44 76 GLU A CA 1
ATOM 580 C C . GLU A 1 76 ? 33.232 -11.132 33.237 1.00 19.02 76 GLU A C 1
ATOM 581 O O . GLU A 1 76 ? 32.452 -10.986 34.200 1.00 20.61 76 GLU A O 1
ATOM 587 N N . LEU A 1 77 ? 32.929 -10.698 32.013 1.00 15.95 77 LEU A N 1
ATOM 588 C CA . LEU A 1 77 ? 31.654 -10.025 31.756 1.00 14.69 77 LEU A CA 1
ATOM 589 C C . LEU A 1 77 ? 30.528 -11.005 32.202 1.00 13.80 77 LEU A C 1
ATOM 590 O O . LEU A 1 77 ? 29.550 -10.650 32.856 1.00 13.48 77 LEU A O 1
ATOM 595 N N . PHE A 1 78 ? 30.702 -12.275 31.806 1.00 13.88 78 PHE A N 1
ATOM 596 C CA . PHE A 1 78 ? 29.642 -13.243 32.009 1.00 14.04 78 PHE A CA 1
ATOM 597 C C . PHE A 1 78 ? 29.487 -13.663 33.469 1.00 15.64 78 PHE A C 1
ATOM 598 O O . PHE A 1 78 ? 28.500 -14.296 33.809 1.00 17.44 78 PHE A O 1
ATOM 606 N N . GLN A 1 79 ? 30.481 -13.351 34.288 1.00 15.36 79 GLN A N 1
ATOM 607 C CA . GLN A 1 79 ? 30.431 -13.631 35.718 1.00 18.16 79 GLN A CA 1
ATOM 608 C C . GLN A 1 79 ? 29.733 -12.488 36.481 1.00 14.39 79 GLN A C 1
ATOM 609 O O . GLN A 1 79 ? 29.553 -12.583 37.693 1.00 16.60 79 GLN A O 1
ATOM 615 N N . ASN A 1 80 ? 29.415 -11.394 35.805 1.00 13.36 80 ASN A N 1
ATOM 616 C CA . ASN A 1 80 ? 28.928 -10.188 36.433 1.00 12.50 80 ASN A CA 1
ATOM 617 C C . ASN A 1 80 ? 27.816 -9.532 35.625 1.00 11.19 80 ASN A C 1
ATOM 618 O O . ASN A 1 80 ? 27.797 -8.320 35.456 1.00 10.73 80 ASN A O 1
ATOM 623 N N . LEU A 1 81 ? 26.860 -10.325 35.139 1.00 12.15 81 LEU A N 1
ATOM 624 C CA . LEU A 1 81 ? 25.871 -9.800 34.199 1.00 10.67 81 LEU A CA 1
ATOM 625 C C . LEU A 1 81 ? 24.978 -8.729 34.767 1.00 9.77 81 LEU A C 1
ATOM 626 O O . LEU A 1 81 ? 24.583 -7.786 34.054 1.00 10.53 81 LEU A O 1
ATOM 631 N N . GLU A 1 82 ? 24.647 -8.805 36.065 1.00 10.43 82 GLU A N 1
ATOM 632 C CA . GLU A 1 82 ? 23.879 -7.726 36.614 1.00 10.63 82 GLU A CA 1
ATOM 633 C C . GLU A 1 82 ? 24.617 -6.394 36.550 1.00 10.62 82 GLU A C 1
ATOM 634 O O . GLU A 1 82 ? 24.052 -5.335 36.188 1.00 10.72 82 GLU A O 1
ATOM 640 N N . ASP A 1 83 ? 25.911 -6.385 36.901 1.00 10.52 83 ASP A N 1
ATOM 641 C CA . ASP A 1 83 ? 26.704 -5.177 36.780 1.00 10.99 83 ASP A CA 1
ATOM 642 C C . ASP A 1 83 ? 26.836 -4.696 35.331 1.00 9.21 83 ASP A C 1
ATOM 643 O O . ASP A 1 83 ? 26.802 -3.519 35.078 1.00 9.66 83 ASP A O 1
ATOM 648 N N . VAL A 1 84 ? 27.036 -5.651 34.433 1.00 10.21 84 VAL A N 1
ATOM 649 C CA . VAL A 1 84 ? 27.065 -5.281 33.001 1.00 10.56 84 VAL A CA 1
ATOM 650 C C . VAL A 1 84 ? 25.807 -4.543 32.615 1.00 9.32 84 VAL A C 1
ATOM 651 O O . VAL A 1 84 ? 25.836 -3.516 31.954 1.00 9.63 84 VAL A O 1
ATOM 655 N N . GLY A 1 85 ? 24.648 -5.074 33.072 1.00 9.88 85 GLY A N 1
ATOM 656 C CA . GLY A 1 85 ? 23.397 -4.380 32.815 1.00 10.31 85 GLY A CA 1
ATOM 657 C C . GLY A 1 85 ? 23.303 -3.036 33.433 1.00 9.20 85 GLY A C 1
ATOM 658 O O . GLY A 1 85 ? 22.737 -2.108 32.844 1.00 10.25 85 GLY A O 1
ATOM 659 N N . LYS A 1 86 ? 23.841 -2.874 34.648 1.00 10.11 86 LYS A N 1
ATOM 660 C CA . LYS A 1 86 ? 23.837 -1.588 35.284 1.00 10.60 86 LYS A CA 1
ATOM 661 C C . LYS A 1 86 ? 24.645 -0.597 34.434 1.00 9.09 86 LYS A C 1
ATOM 662 O O . LYS A 1 86 ? 24.219 0.531 34.248 1.00 9.93 86 LYS A O 1
ATOM 668 N N . LEU A 1 87 ? 25.814 -1.001 33.988 1.00 9.09 87 LEU A N 1
ATOM 669 C CA . LEU A 1 87 ? 26.653 -0.131 33.142 1.00 8.98 87 LEU A CA 1
ATOM 670 C C . LEU A 1 87 ? 25.983 0.176 31.831 1.00 8.46 87 LEU A C 1
ATOM 671 O O . LEU A 1 87 ? 26.091 1.311 31.313 1.00 9.17 87 LEU A O 1
ATOM 676 N N . ALA A 1 88 ? 25.250 -0.804 31.263 1.00 8.79 88 ALA A N 1
ATOM 677 C CA . ALA A 1 88 ? 24.489 -0.528 30.032 1.00 9.03 88 ALA A CA 1
ATOM 678 C C . ALA A 1 88 ? 23.385 0.487 30.304 1.00 9.23 88 ALA A C 1
ATOM 679 O O . ALA A 1 88 ? 23.112 1.359 29.476 1.00 9.82 88 ALA A O 1
ATOM 681 N N . ARG A 1 89 ? 22.750 0.400 31.456 1.00 10.15 89 ARG A N 1
ATO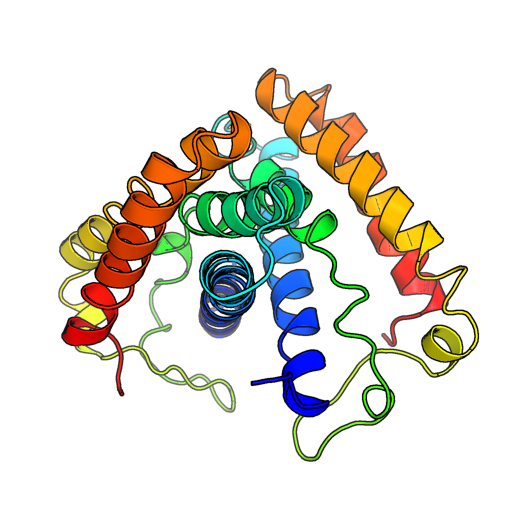M 682 C CA A ARG A 1 89 ? 21.722 1.317 31.850 0.50 11.06 89 ARG A CA 1
ATOM 683 C CA B ARG A 1 89 ? 21.694 1.323 31.714 0.50 11.86 89 ARG A CA 1
ATOM 684 C C . ARG A 1 89 ? 22.278 2.718 32.023 1.00 11.23 89 ARG A C 1
ATOM 685 O O . ARG A 1 89 ? 21.652 3.721 31.649 1.00 11.84 89 ARG A O 1
ATOM 700 N N . ASP A 1 90 ? 23.491 2.826 32.578 1.00 10.69 90 ASP A N 1
ATOM 701 C CA . ASP A 1 90 ? 24.132 4.145 32.691 1.00 11.99 90 ASP A CA 1
ATOM 702 C C . ASP A 1 90 ? 24.338 4.748 31.281 1.00 9.78 90 ASP A C 1
ATOM 703 O O . ASP A 1 90 ? 24.161 5.937 31.119 1.00 10.78 90 ASP A O 1
ATOM 708 N N . LEU A 1 91 ? 24.747 3.931 30.316 1.00 9.62 91 LEU A N 1
ATOM 709 C CA . LEU A 1 91 ? 24.831 4.415 28.954 1.00 9.45 91 LEU A CA 1
ATOM 710 C C . LEU A 1 91 ? 23.466 4.860 28.443 1.00 8.73 91 LEU A C 1
ATOM 711 O O . LEU A 1 91 ? 23.334 5.938 27.860 1.00 8.99 91 LEU A O 1
ATOM 716 N N . GLY A 1 92 ? 22.445 4.050 28.664 1.00 9.54 92 GLY A N 1
ATOM 717 C CA . GLY A 1 92 ? 21.120 4.363 28.153 1.00 11.02 92 GLY A CA 1
ATOM 718 C C . GLY A 1 92 ? 20.583 5.651 28.713 1.00 10.55 92 GLY A C 1
ATOM 719 O O . GLY A 1 92 ? 19.994 6.487 27.970 1.00 10.91 92 GLY A O 1
ATOM 720 N N . THR A 1 93 ? 20.772 5.907 30.009 1.00 11.48 93 THR A N 1
ATOM 721 C CA A THR A 1 93 ? 20.231 7.153 30.549 0.80 13.19 93 THR A CA 1
ATOM 722 C CA B THR A 1 93 ? 20.359 7.129 30.681 0.20 11.93 93 THR A CA 1
ATOM 723 C C . THR A 1 93 ? 21.100 8.338 30.107 1.00 11.65 93 THR A C 1
ATOM 724 O O . THR A 1 93 ? 20.544 9.394 29.808 1.00 11.95 93 THR A O 1
ATOM 731 N N . ALA A 1 94 ? 22.422 8.222 30.011 1.00 11.52 94 ALA A N 1
ATOM 732 C CA . ALA A 1 94 ? 23.266 9.312 29.452 1.00 11.60 94 ALA A CA 1
ATOM 733 C C . ALA A 1 94 ? 22.885 9.621 27.988 1.00 8.85 94 ALA A C 1
ATOM 734 O O . ALA A 1 94 ? 22.796 10.770 27.610 1.00 9.92 94 ALA A O 1
ATOM 736 N N . ALA A 1 95 ? 22.675 8.536 27.241 1.00 8.73 95 ALA A N 1
ATOM 737 C CA . ALA A 1 95 ? 22.363 8.712 25.814 1.00 8.88 95 ALA A CA 1
ATOM 738 C C . ALA A 1 95 ? 20.987 9.302 25.636 1.00 8.69 95 ALA A C 1
ATOM 739 O O . ALA A 1 95 ? 20.761 10.131 24.726 1.00 9.32 95 ALA A O 1
ATOM 741 N N A ASN A 1 96 ? 19.992 8.905 26.415 0.80 9.81 96 ASN A N 1
ATOM 742 N N B ASN A 1 96 ? 20.105 8.958 26.592 0.20 8.05 96 ASN A N 1
ATOM 743 C CA A ASN A 1 96 ? 18.684 9.595 26.300 0.80 9.84 96 ASN A CA 1
ATOM 744 C CA B ASN A 1 96 ? 18.744 9.548 26.683 0.20 8.24 96 ASN A CA 1
ATOM 745 C C A ASN A 1 96 ? 18.845 11.076 26.649 0.80 10.31 96 ASN A C 1
ATOM 746 C C B ASN A 1 96 ? 18.763 11.010 26.810 0.20 9.14 96 ASN A C 1
ATOM 747 O O A ASN A 1 96 ? 18.249 11.927 25.999 0.80 10.16 96 ASN A O 1
ATOM 748 O O B ASN A 1 96 ? 17.952 11.745 26.241 0.20 9.19 96 ASN A O 1
ATOM 757 N N . ALA A 1 97 ? 19.662 11.412 27.681 1.00 10.22 97 ALA A N 1
ATOM 758 C CA . ALA A 1 97 ? 19.836 12.792 27.965 1.00 11.61 97 ALA A CA 1
ATOM 759 C C . ALA A 1 97 ? 20.482 13.543 26.757 1.00 10.33 97 ALA A C 1
ATOM 760 O O . ALA A 1 97 ? 20.122 14.685 26.423 1.00 10.67 97 ALA A O 1
ATOM 762 N N . LEU A 1 98 ? 21.484 12.935 26.152 1.00 10.26 98 LEU A N 1
ATOM 763 C CA . LEU A 1 98 ? 22.099 13.511 24.980 1.00 10.08 98 LEU A CA 1
ATOM 764 C C . LEU A 1 98 ? 21.082 13.767 23.839 1.00 8.91 98 LEU A C 1
ATOM 765 O O . LEU A 1 98 ? 21.046 14.854 23.268 1.00 9.19 98 LEU A O 1
ATOM 770 N N . ALA A 1 99 ? 20.265 12.763 23.571 1.00 8.96 99 ALA A N 1
ATOM 771 C CA . ALA A 1 99 ? 19.245 12.928 22.485 1.00 9.93 99 ALA A CA 1
ATOM 772 C C . ALA A 1 99 ? 18.162 13.920 22.853 1.00 9.55 99 ALA A C 1
ATOM 773 O O . ALA A 1 99 ? 17.683 14.639 21.984 1.00 10.14 99 ALA A O 1
ATOM 775 N N . ALA A 1 100 ? 17.776 14.009 24.137 1.00 9.81 100 ALA A N 1
ATOM 776 C CA . ALA A 1 100 ? 16.729 14.967 24.530 1.00 11.07 100 ALA A CA 1
ATOM 777 C C . ALA A 1 100 ? 17.277 16.373 24.384 1.00 9.90 100 ALA A C 1
ATOM 778 O O . ALA A 1 100 ? 16.614 17.304 23.900 1.00 11.12 100 ALA A O 1
ATOM 780 N N . ALA A 1 101 ? 18.523 16.589 24.806 1.00 9.48 101 ALA A N 1
ATOM 781 C CA . ALA A 1 101 ? 19.142 17.891 24.660 1.00 9.96 101 ALA A CA 1
ATOM 782 C C . ALA A 1 101 ? 19.316 18.258 23.195 1.00 8.94 101 ALA A C 1
ATOM 783 O O . ALA A 1 101 ? 19.074 19.371 22.774 1.00 9.76 101 ALA A O 1
ATOM 785 N N . ALA A 1 102 ? 19.772 17.276 22.384 1.00 8.98 102 ALA A N 1
ATOM 786 C CA . ALA A 1 102 ? 19.939 17.567 20.974 1.00 9.62 102 ALA A CA 1
ATOM 787 C C . ALA A 1 102 ? 18.598 17.865 20.278 1.00 9.30 102 ALA A C 1
ATOM 788 O O . ALA A 1 102 ? 18.516 18.791 19.463 1.00 10.35 102 ALA A O 1
ATOM 790 N N . ALA A 1 103 ? 17.546 17.154 20.677 1.00 9.86 103 ALA A N 1
ATOM 791 C CA . ALA A 1 103 ? 16.231 17.309 20.026 1.00 10.35 103 ALA A CA 1
ATOM 792 C C . ALA A 1 103 ? 15.745 18.725 20.191 1.00 9.89 103 ALA A C 1
ATOM 793 O O . ALA A 1 103 ? 15.205 19.294 19.259 1.00 12.06 103 ALA A O 1
ATOM 795 N N . THR A 1 104 ? 15.943 19.288 21.375 1.00 9.21 104 THR A N 1
ATOM 796 C CA . THR A 1 104 ? 15.480 20.631 21.727 1.00 9.33 104 THR A CA 1
ATOM 797 C C . THR A 1 104 ? 16.513 21.675 21.520 1.00 9.64 104 THR A C 1
ATOM 798 O O . THR A 1 104 ? 16.309 22.836 21.910 1.00 11.29 104 THR A O 1
ATOM 802 N N . GLY A 1 105 ? 17.656 21.347 20.898 1.00 10.47 105 GLY A N 1
ATOM 803 C CA . GLY A 1 105 ? 18.598 22.329 20.530 1.00 12.05 105 GLY A CA 1
ATOM 804 C C . GLY A 1 105 ? 19.428 22.908 21.705 1.00 11.22 105 GLY A C 1
ATOM 805 O O . GLY A 1 105 ? 19.902 24.043 21.634 1.00 13.40 105 GLY A O 1
ATOM 806 N N . GLU A 1 106 ? 19.564 22.162 22.800 1.00 10.23 106 GLU A N 1
ATOM 807 C CA . GLU A 1 106 ? 20.214 22.647 23.996 1.00 11.11 106 GLU A CA 1
ATOM 808 C C . GLU A 1 106 ? 21.716 22.340 23.898 1.00 10.42 106 GLU A C 1
ATOM 809 O O . GLU A 1 106 ? 22.177 21.326 24.396 1.00 11.75 106 GLU A O 1
ATOM 815 N N . ALA A 1 107 ? 22.463 23.193 23.198 1.00 11.61 107 ALA A N 1
ATOM 816 C CA . ALA A 1 107 ? 23.855 22.831 22.842 1.00 12.42 107 ALA A CA 1
ATOM 817 C C . ALA A 1 107 ? 24.742 22.667 24.077 1.00 12.29 107 ALA A C 1
ATOM 818 O O . ALA A 1 107 ? 25.629 21.830 24.064 1.00 12.48 107 ALA A O 1
ATOM 820 N N . ASN A 1 108 ? 24.575 23.485 25.142 1.00 13.03 108 ASN A N 1
ATOM 821 C CA . ASN A 1 108 ? 25.410 23.254 26.330 1.00 13.73 108 ASN A CA 1
ATOM 822 C C . ASN A 1 108 ? 25.178 21.862 26.932 1.00 12.65 108 ASN A C 1
ATOM 823 O O . ASN A 1 108 ? 26.132 21.199 27.341 1.00 13.43 108 ASN A O 1
ATOM 828 N N . ALA A 1 109 ? 23.887 21.469 27.042 1.00 11.74 109 ALA A N 1
ATOM 829 C CA . ALA A 1 109 ? 23.575 20.201 27.599 1.00 11.96 109 ALA A CA 1
ATOM 830 C C . ALA A 1 109 ? 24.050 19.101 26.673 1.00 10.85 109 ALA A C 1
ATOM 831 O O . ALA A 1 109 ? 24.439 18.045 27.166 1.00 12.20 109 ALA A O 1
ATOM 833 N N . VAL A 1 110 ? 24.000 19.288 25.346 1.00 10.76 110 VAL A N 1
ATOM 834 C CA . VAL A 1 110 ? 24.534 18.306 24.441 1.00 11.04 110 VAL A CA 1
ATOM 835 C C . VAL A 1 110 ? 26.034 18.061 24.725 1.00 9.46 110 VAL A C 1
ATOM 836 O O . VAL A 1 110 ? 26.478 16.940 24.824 1.00 10.32 110 VAL A O 1
ATOM 840 N N . LYS A 1 111 ? 26.789 19.168 24.837 1.00 9.99 111 LYS A N 1
ATOM 841 C CA . LYS A 1 111 ? 28.230 19.038 25.046 1.00 10.27 111 LYS A CA 1
ATOM 842 C C . LYS A 1 111 ? 28.530 18.216 26.320 1.00 10.18 111 LYS A C 1
ATOM 843 O O . LYS A 1 111 ? 29.377 17.326 26.338 1.00 10.61 111 LYS A O 1
ATOM 849 N N . SER A 1 112 ? 27.836 18.581 27.413 1.00 10.06 112 SER A N 1
ATOM 850 C CA . SER A 1 112 ? 28.072 17.877 28.661 1.00 10.07 112 SER A CA 1
ATOM 851 C C . SER A 1 112 ? 27.586 16.415 28.630 1.00 10.42 112 SER A C 1
ATOM 852 O O . SER A 1 112 ? 28.226 15.493 29.135 1.00 11.25 112 SER A O 1
ATOM 855 N N . ALA A 1 113 ? 26.421 16.178 27.995 1.00 10.96 113 ALA A N 1
ATOM 856 C CA . ALA A 1 113 ? 25.908 14.813 27.896 1.00 11.72 113 ALA A CA 1
ATOM 857 C C . ALA A 1 113 ? 26.810 13.946 27.043 1.00 10.33 113 ALA A C 1
ATOM 858 O O . ALA A 1 113 ? 26.952 12.762 27.313 1.00 11.49 113 ALA A O 1
ATOM 860 N N . PHE A 1 114 ? 27.391 14.551 26.001 1.00 10.63 114 PHE A N 1
ATOM 861 C CA . PHE A 1 114 ? 28.311 13.791 25.133 1.00 10.58 114 PHE A CA 1
ATOM 862 C C . PHE A 1 114 ? 29.477 13.218 25.961 1.00 9.82 114 PHE A C 1
ATOM 863 O O . PHE A 1 114 ? 29.863 12.075 25.806 1.00 9.82 114 PHE A O 1
ATOM 871 N N . ALA A 1 115 ? 30.030 14.059 26.842 1.00 11.66 115 ALA A N 1
ATOM 872 C CA . ALA A 1 115 ? 31.127 13.573 27.711 1.00 11.66 115 ALA A CA 1
ATOM 873 C C . ALA A 1 115 ? 30.664 12.457 28.661 1.00 11.21 115 ALA A C 1
ATOM 874 O O . ALA A 1 115 ? 31.347 11.463 28.879 1.00 11.96 115 ALA A O 1
ATOM 876 N N . ASP A 1 116 ? 29.459 12.576 29.187 1.00 11.41 116 ASP A N 1
ATOM 877 C CA . ASP A 1 116 ? 28.933 11.495 30.047 1.00 11.65 116 ASP A CA 1
ATOM 878 C C . ASP A 1 116 ? 28.649 10.226 29.346 1.00 10.36 116 ASP A C 1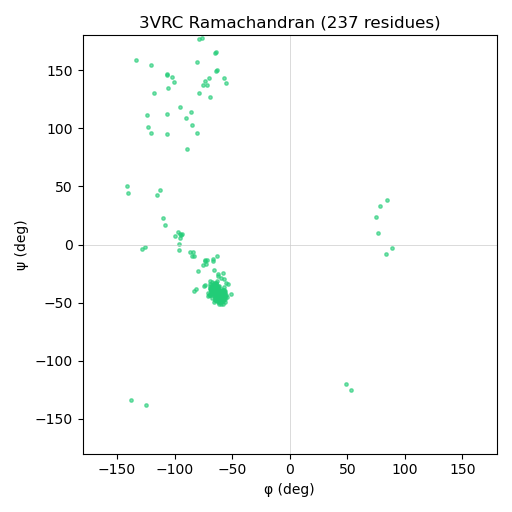
ATOM 879 O O . ASP A 1 116 ? 28.857 9.148 29.878 1.00 10.68 116 ASP A O 1
ATOM 884 N N . VAL A 1 117 ? 28.148 10.338 28.091 1.00 10.31 117 VAL A N 1
ATOM 885 C CA . VAL A 1 117 ? 27.994 9.134 27.297 1.00 9.62 117 VAL A CA 1
ATOM 886 C C . VAL A 1 117 ? 29.340 8.467 27.120 1.00 9.18 117 VAL A C 1
ATOM 887 O O . VAL A 1 117 ? 29.475 7.285 27.321 1.00 9.65 117 VAL A O 1
ATOM 891 N N . GLY A 1 118 ? 30.337 9.253 26.667 1.00 10.51 118 GLY A N 1
ATOM 892 C CA . GLY A 1 118 ? 31.644 8.642 26.459 1.00 10.28 118 GLY A CA 1
ATOM 893 C C . GLY A 1 118 ? 32.229 7.980 27.699 1.00 9.92 118 GLY A C 1
ATOM 894 O O . GLY A 1 118 ? 32.837 6.900 27.637 1.00 11.61 118 GLY A O 1
ATOM 895 N N . ALA A 1 119 ? 31.990 8.590 28.837 1.00 10.75 119 ALA A N 1
ATOM 896 C CA . ALA A 1 119 ? 32.441 8.004 30.101 1.00 11.05 119 ALA A CA 1
ATOM 897 C C . ALA A 1 119 ? 31.749 6.696 30.348 1.00 10.85 119 ALA A C 1
ATOM 898 O O . ALA A 1 119 ? 32.378 5.758 30.901 1.00 11.63 119 ALA A O 1
ATOM 900 N N . ALA A 1 120 ? 30.452 6.561 30.012 1.00 9.82 120 ALA A N 1
ATOM 901 C CA . ALA A 1 120 ? 29.727 5.293 30.191 1.00 9.98 120 ALA A CA 1
ATOM 902 C C . ALA A 1 120 ? 30.276 4.221 29.295 1.00 8.87 120 ALA A C 1
ATOM 903 O O . ALA A 1 120 ? 30.353 3.086 29.693 1.00 9.47 120 ALA A O 1
ATOM 905 N N . CYS A 1 121 ? 30.647 4.562 28.023 1.00 9.48 121 CYS A N 1
ATOM 906 C CA . CYS A 1 121 ? 31.251 3.558 27.167 1.00 9.99 121 CYS A CA 1
ATOM 907 C C . CYS A 1 121 ? 32.530 2.997 27.853 1.00 9.42 121 CYS A C 1
ATOM 908 O O . CYS A 1 121 ? 32.760 1.799 27.931 1.00 10.03 121 CYS A O 1
ATOM 911 N N . LYS A 1 122 ? 33.393 3.938 28.272 1.00 10.80 122 LYS A N 1
ATOM 912 C CA A LYS A 1 122 ? 34.669 3.638 28.877 0.50 11.58 122 LYS A CA 1
ATOM 913 C CA B LYS A 1 122 ? 34.684 3.541 28.812 0.50 10.36 122 LYS A CA 1
ATOM 914 C C . LYS A 1 122 ? 34.532 2.794 30.128 1.00 10.96 122 LYS A C 1
ATOM 915 O O . LYS A 1 122 ? 35.301 1.836 30.382 1.00 12.24 122 LYS A O 1
ATOM 926 N N . ALA A 1 123 ? 33.553 3.127 30.954 1.00 11.42 123 ALA A N 1
ATOM 927 C CA . ALA A 1 123 ? 33.403 2.408 32.245 1.00 11.31 123 ALA A CA 1
ATOM 928 C C . ALA A 1 123 ? 33.154 0.929 31.974 1.00 10.62 123 ALA A C 1
ATOM 929 O O . ALA A 1 123 ? 33.667 0.061 32.693 1.00 11.95 123 ALA A O 1
ATOM 931 N N . CYS A 1 124 ? 32.295 0.588 31.007 1.00 10.14 124 CYS A N 1
ATOM 932 C CA . CYS A 1 124 ? 32.058 -0.797 30.710 1.00 9.68 124 CYS A CA 1
ATOM 933 C C . CYS A 1 124 ? 33.260 -1.461 30.075 1.00 9.30 124 CYS A C 1
ATOM 934 O O . CYS A 1 124 ? 33.625 -2.551 30.454 1.00 9.91 124 CYS A O 1
ATOM 937 N N . HIS A 1 125 ? 33.906 -0.769 29.105 1.00 9.50 125 HIS A N 1
ATOM 938 C CA . HIS A 1 125 ? 35.064 -1.338 28.483 1.00 9.88 125 HIS A CA 1
ATOM 939 C C . HIS A 1 125 ? 36.150 -1.713 29.492 1.00 9.38 125 HIS A C 1
ATOM 940 O O . HIS A 1 125 ? 36.745 -2.788 29.414 1.00 10.63 125 HIS A O 1
ATOM 947 N N . GLN A 1 126 ? 36.386 -0.798 30.437 1.00 10.32 126 GLN A N 1
ATOM 948 C CA . GLN A 1 126 ? 37.482 -1.011 31.407 1.00 11.58 126 GLN A CA 1
ATOM 949 C C . GLN A 1 126 ? 37.306 -2.300 32.155 1.00 11.16 126 GLN A C 1
ATOM 950 O O . GLN A 1 126 ? 38.256 -3.036 32.384 1.00 13.85 126 GLN A O 1
ATOM 956 N N . LYS A 1 127 ? 36.056 -2.609 32.529 1.00 11.00 127 LYS A N 1
ATOM 957 C CA . LYS A 1 127 ? 35.793 -3.850 33.236 1.00 11.24 127 LYS A CA 1
ATOM 958 C C . LYS A 1 127 ? 35.684 -5.066 32.381 1.00 10.92 127 LYS A C 1
ATOM 959 O O . LYS A 1 127 ? 36.066 -6.167 32.788 1.00 13.14 127 LYS A O 1
ATOM 965 N N . TYR A 1 128 ? 35.064 -4.916 31.199 1.00 9.99 128 TYR A N 1
ATOM 966 C CA . TYR A 1 128 ? 34.451 -6.069 30.551 1.00 10.45 128 TYR A CA 1
ATOM 967 C C . TYR A 1 128 ? 34.881 -6.263 29.077 1.00 10.59 128 TYR A C 1
ATOM 968 O O . TYR A 1 128 ? 34.429 -7.283 28.520 1.00 11.27 128 TYR A O 1
ATOM 977 N N . ARG A 1 129 ? 35.669 -5.377 28.480 1.00 10.83 129 ARG A N 1
ATOM 978 C CA . ARG A 1 129 ? 36.106 -5.584 27.101 1.00 10.82 129 ARG A CA 1
ATOM 979 C C . ARG A 1 129 ? 37.586 -6.000 27.065 1.00 10.50 129 ARG A C 1
ATOM 980 O O . ARG A 1 129 ? 38.407 -5.387 27.780 1.00 12.20 129 ARG A O 1
ATOM 988 N N . ALA A 1 130 ? 37.901 -7.008 26.264 1.00 11.21 130 ALA A N 1
ATOM 989 C CA . ALA A 1 130 ? 39.307 -7.519 26.122 1.00 11.69 130 ALA A CA 1
ATOM 990 C C . ALA A 1 130 ? 40.001 -6.531 25.132 1.00 12.37 130 ALA A C 1
ATOM 991 O O . ALA A 1 130 ? 39.920 -6.711 23.901 1.00 12.65 130 ALA A O 1
ATOM 993 N N . ASP A 1 131 ? 40.700 -5.550 25.707 1.00 12.24 131 ASP A N 1
ATOM 994 C CA . ASP A 1 131 ? 41.427 -4.549 24.929 1.00 13.04 131 ASP A CA 1
ATOM 995 C C . ASP A 1 131 ? 42.708 -4.180 25.654 1.00 13.34 131 ASP A C 1
ATOM 996 O O . ASP A 1 131 ? 43.396 -3.248 25.187 1.00 15.08 131 ASP A O 1
ATOM 1002 N N . ALA B 1 1 ? 41.162 10.963 10.307 1.00 61.05 1 ALA B N 1
ATOM 1003 C CA . ALA B 1 1 ? 39.932 10.590 11.039 1.00 58.59 1 ALA B CA 1
ATOM 1004 C C . ALA B 1 1 ? 38.788 10.293 10.053 1.00 57.68 1 ALA B C 1
ATOM 1005 O O . ALA B 1 1 ? 37.693 9.897 10.474 1.00 72.02 1 ALA B O 1
ATOM 1007 N N . ASP B 1 2 ? 39.037 10.476 8.752 1.00 39.18 2 ASP B N 1
ATOM 1008 C CA . ASP B 1 2 ? 38.025 10.051 7.748 1.00 33.99 2 ASP B CA 1
ATOM 1009 C C . ASP B 1 2 ? 38.033 8.550 7.641 1.00 28.78 2 ASP B C 1
ATOM 1010 O O . ASP B 1 2 ? 39.105 7.937 7.632 1.00 27.33 2 ASP B O 1
ATOM 1015 N N . LEU B 1 3 ? 36.858 7.933 7.502 1.00 21.59 3 LEU B N 1
ATOM 1016 C CA A LEU B 1 3 ? 36.806 6.497 7.378 0.80 17.57 3 LEU B CA 1
ATOM 1017 C CA B LEU B 1 3 ? 36.827 6.476 7.399 0.20 17.78 3 LEU B CA 1
ATOM 1018 C C . LEU B 1 3 ? 37.433 6.022 6.083 1.00 15.96 3 LEU B C 1
ATOM 1019 O O . LEU B 1 3 ? 37.077 6.507 5.004 1.00 17.68 3 LEU B O 1
ATOM 1028 N N . SER B 1 4 ? 38.294 5.008 6.176 1.00 14.87 4 SER B N 1
ATOM 1029 C CA . SER B 1 4 ? 38.833 4.309 5.031 1.00 14.88 4 SER B CA 1
ATOM 1030 C C . SER B 1 4 ? 37.717 3.586 4.320 1.00 14.31 4 SER B C 1
ATOM 1031 O O . SER B 1 4 ? 36.653 3.356 4.891 1.00 13.58 4 SER B O 1
ATOM 1034 N N . PRO B 1 5 ? 37.959 3.160 3.101 1.00 14.59 5 PRO B N 1
ATOM 1035 C CA . PRO B 1 5 ? 36.955 2.357 2.419 1.00 14.67 5 PRO B CA 1
ATOM 1036 C C . PRO B 1 5 ? 36.561 1.093 3.199 1.00 13.35 5 PRO B C 1
ATOM 1037 O O . PRO B 1 5 ? 35.371 0.775 3.292 1.00 12.52 5 PRO B O 1
ATOM 1041 N N . GLU B 1 6 ? 37.518 0.396 3.781 1.00 13.13 6 GLU B N 1
ATOM 1042 C CA . GLU B 1 6 ? 37.225 -0.762 4.585 1.00 13.06 6 GLU B CA 1
ATOM 1043 C C . GLU B 1 6 ? 36.306 -0.418 5.766 1.00 11.51 6 GLU B C 1
ATOM 1044 O O . GLU B 1 6 ? 35.337 -1.120 6.031 1.00 11.85 6 GLU B O 1
ATOM 1050 N N . GLU B 1 7 ? 36.612 0.681 6.440 1.00 11.84 7 GLU B N 1
ATOM 1051 C CA . GLU B 1 7 ? 35.788 1.097 7.568 1.00 11.23 7 GLU B CA 1
ATOM 1052 C C . GLU B 1 7 ? 34.384 1.515 7.103 1.00 10.20 7 GLU B C 1
ATOM 1053 O O . GLU B 1 7 ? 33.416 1.296 7.840 1.00 10.49 7 GLU B O 1
ATOM 1059 N N . GLN B 1 8 ? 34.257 2.149 5.950 1.00 11.33 8 GLN B N 1
ATOM 1060 C CA . GLN B 1 8 ? 32.931 2.538 5.460 1.00 10.71 8 GLN B CA 1
ATOM 1061 C C . GLN B 1 8 ? 32.096 1.286 5.198 1.00 10.12 8 GLN B C 1
ATOM 1062 O O . GLN B 1 8 ? 30.917 1.231 5.553 1.00 9.72 8 GLN B O 1
ATOM 1068 N N . ILE B 1 9 ? 32.689 0.263 4.584 1.00 10.50 9 ILE B N 1
ATOM 1069 C CA . ILE B 1 9 ? 31.969 -0.989 4.316 1.00 10.51 9 ILE B CA 1
ATOM 1070 C C . ILE B 1 9 ? 31.546 -1.608 5.639 1.00 9.35 9 ILE B C 1
ATOM 1071 O O . ILE B 1 9 ? 30.387 -2.008 5.823 1.00 9.90 9 ILE B O 1
ATOM 1076 N N . GLU B 1 10 ? 32.479 -1.723 6.587 1.00 9.73 10 GLU B N 1
ATOM 1077 C CA A GLU B 1 10 ? 32.112 -2.354 7.851 0.80 9.92 10 GLU B CA 1
ATOM 1078 C CA B GLU B 1 10 ? 32.149 -2.332 7.870 0.20 9.55 10 GLU B CA 1
ATOM 1079 C C . GLU B 1 10 ? 31.041 -1.561 8.582 1.00 8.61 10 GLU B C 1
ATOM 1080 O O . GLU B 1 10 ? 30.158 -2.145 9.206 1.00 9.45 10 GLU B O 1
ATOM 1091 N N . THR B 1 11 ? 31.121 -0.253 8.519 1.00 8.43 11 THR B N 1
ATOM 1092 C CA . THR B 1 11 ? 30.172 0.585 9.263 1.00 8.80 11 THR B CA 1
ATOM 1093 C C . THR B 1 11 ? 28.770 0.478 8.641 1.00 8.55 11 THR B C 1
ATOM 1094 O O . THR B 1 11 ? 27.774 0.413 9.377 1.00 8.87 11 THR B O 1
ATOM 1098 N N . ARG B 1 12 ? 28.677 0.519 7.301 1.00 8.85 12 ARG B N 1
ATOM 1099 C CA . ARG B 1 12 ? 27.346 0.408 6.719 1.00 8.66 12 ARG B CA 1
ATOM 1100 C C . ARG B 1 12 ? 26.784 -0.956 7.001 1.00 7.93 12 ARG B C 1
ATOM 1101 O O . ARG B 1 12 ? 25.585 -1.098 7.325 1.00 8.66 12 ARG B O 1
ATOM 1109 N N . GLN B 1 13 ? 27.591 -2.021 6.904 1.00 8.70 13 GLN B N 1
ATOM 1110 C CA . GLN B 1 13 ? 27.135 -3.350 7.225 1.00 9.13 13 GLN B CA 1
ATOM 1111 C C . GLN B 1 13 ? 26.616 -3.424 8.660 1.00 8.81 13 GLN B C 1
ATOM 1112 O O . GLN B 1 13 ? 25.615 -4.094 8.926 1.00 9.29 13 GLN B O 1
ATOM 1118 N N . ALA B 1 14 ? 27.298 -2.763 9.596 1.00 8.49 14 ALA B N 1
ATOM 1119 C CA . ALA B 1 14 ? 26.854 -2.737 10.986 1.00 8.42 14 ALA B CA 1
ATOM 1120 C C . ALA B 1 14 ? 25.478 -2.092 11.090 1.00 7.90 14 ALA B C 1
ATOM 1121 O O . ALA B 1 14 ? 24.589 -2.572 11.841 1.00 8.97 14 ALA B O 1
ATOM 1123 N N . GLY B 1 15 ? 25.269 -0.955 10.432 1.00 8.06 15 GLY B N 1
ATOM 1124 C CA . GLY B 1 15 ? 23.958 -0.321 10.504 1.00 8.74 15 GLY B CA 1
ATOM 1125 C C . GLY B 1 15 ? 22.851 -1.190 9.971 1.00 8.28 15 GLY B C 1
ATOM 1126 O O . GLY B 1 15 ? 21.787 -1.302 10.583 1.00 8.32 15 GLY B O 1
ATOM 1127 N N . TYR B 1 16 ? 23.090 -1.844 8.823 1.00 8.85 16 TYR B N 1
ATOM 1128 C CA . TYR B 1 16 ? 22.052 -2.728 8.289 1.00 8.85 16 TYR B CA 1
ATOM 1129 C C . TYR B 1 16 ? 21.786 -3.901 9.198 1.00 8.81 16 TYR B C 1
ATOM 1130 O O . TYR B 1 16 ? 20.637 -4.280 9.419 1.00 9.06 16 TYR B O 1
ATOM 1139 N N . ALA B 1 17 ? 22.831 -4.544 9.749 1.00 8.62 17 ALA B N 1
ATOM 1140 C CA . ALA B 1 17 ? 22.648 -5.694 10.614 1.00 9.27 17 ALA B CA 1
ATOM 1141 C C . ALA B 1 17 ? 21.849 -5.288 11.852 1.00 8.86 17 ALA B C 1
ATOM 1142 O O . ALA B 1 17 ? 20.991 -6.032 12.311 1.00 8.87 17 ALA B O 1
ATOM 1144 N N . PHE B 1 18 ? 22.135 -4.092 12.401 1.00 8.41 18 PHE B N 1
ATOM 1145 C CA . PHE B 1 18 ? 21.452 -3.726 13.608 1.00 8.66 18 PHE B CA 1
ATOM 1146 C C . PHE B 1 18 ? 20.004 -3.360 13.332 1.00 8.91 18 PHE B C 1
ATOM 1147 O O . PHE B 1 18 ? 19.112 -3.668 14.145 1.00 9.03 18 PHE B O 1
ATOM 1155 N N . MET B 1 19 ? 19.741 -2.735 12.180 1.00 8.74 19 MET B N 1
ATOM 1156 C CA . MET B 1 19 ? 18.325 -2.519 11.762 1.00 9.63 19 MET B CA 1
ATOM 1157 C C . MET B 1 19 ? 17.638 -3.849 11.638 1.00 8.74 19 MET B C 1
ATOM 1158 O O . MET B 1 19 ? 16.480 -3.957 12.073 1.00 9.82 19 MET B O 1
ATOM 1163 N N . ALA B 1 20 ? 18.253 -4.812 10.981 1.00 9.10 20 ALA B N 1
ATOM 1164 C CA . ALA B 1 20 ? 17.597 -6.085 10.764 1.00 9.52 20 ALA B CA 1
ATOM 1165 C C . ALA B 1 20 ? 17.208 -6.782 12.056 1.00 9.48 20 ALA B C 1
ATOM 1166 O O . ALA B 1 20 ? 16.128 -7.323 12.167 1.00 9.53 20 ALA B O 1
ATOM 1168 N N . TRP B 1 21 ? 18.097 -6.701 13.064 1.00 9.11 21 TRP B N 1
ATOM 1169 C CA . TRP B 1 21 ? 17.768 -7.331 14.349 1.00 8.98 21 TRP B CA 1
ATOM 1170 C C . TRP B 1 21 ? 16.512 -6.676 14.939 1.00 8.72 21 TRP B C 1
ATOM 1171 O O . TRP B 1 21 ? 15.617 -7.383 15.434 1.00 9.43 21 TRP B O 1
ATOM 1182 N N . ASN B 1 22 ? 16.453 -5.372 14.884 1.00 8.31 22 ASN B N 1
ATOM 1183 C CA . ASN B 1 22 ? 15.284 -4.659 15.437 1.00 8.48 22 ASN B CA 1
ATOM 1184 C C . ASN B 1 22 ? 14.012 -4.885 14.608 1.00 8.50 22 ASN B C 1
ATOM 1185 O O . ASN B 1 22 ? 12.936 -5.040 15.188 1.00 9.11 22 ASN B O 1
ATOM 1190 N N 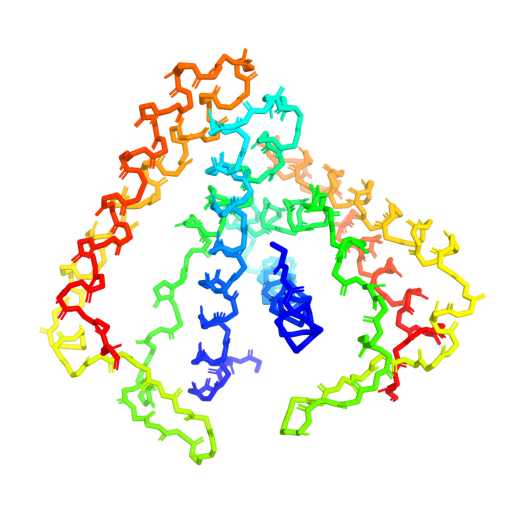. MET B 1 23 ? 14.123 -4.957 13.280 1.00 8.82 23 MET B N 1
ATOM 1191 C CA . MET B 1 23 ? 12.977 -5.347 12.458 1.00 9.50 23 MET B CA 1
ATOM 1192 C C . MET B 1 23 ? 12.457 -6.693 12.886 1.00 9.18 23 MET B C 1
ATOM 1193 O O . MET B 1 23 ? 11.227 -6.869 12.971 1.00 10.07 23 MET B O 1
ATOM 1198 N N . GLY B 1 24 ? 13.336 -7.661 13.161 1.00 9.44 24 GLY B N 1
ATOM 1199 C CA . GLY B 1 24 ? 12.897 -8.969 13.555 1.00 10.39 24 GLY B CA 1
ATOM 1200 C C . GLY B 1 24 ? 12.131 -8.942 14.844 1.00 9.69 24 GLY B C 1
ATOM 1201 O O . GLY B 1 24 ? 11.162 -9.712 15.015 1.00 10.52 24 GLY B O 1
ATOM 1202 N N . LYS B 1 25 ? 12.501 -8.070 15.792 1.00 9.56 25 LYS B N 1
ATOM 1203 C CA . LYS B 1 25 ? 11.720 -7.981 17.027 1.00 9.42 25 LYS B CA 1
ATOM 1204 C C . LYS B 1 25 ? 10.339 -7.441 16.726 1.00 9.63 25 LYS B C 1
ATOM 1205 O O . LYS B 1 25 ? 9.363 -7.897 17.367 1.00 10.33 25 LYS B O 1
ATOM 1211 N N . ILE B 1 26 ? 10.223 -6.448 15.861 1.00 9.88 26 ILE B N 1
ATOM 1212 C CA . ILE B 1 26 ? 8.885 -5.926 15.538 1.00 9.94 26 ILE B CA 1
ATOM 1213 C C . ILE B 1 26 ? 8.017 -7.029 14.921 1.00 10.13 26 ILE B C 1
ATOM 1214 O O . ILE B 1 26 ? 6.864 -7.212 15.327 1.00 10.79 26 ILE B O 1
ATOM 1219 N N . LYS B 1 27 ? 8.576 -7.791 13.975 1.00 10.60 27 LYS B N 1
ATOM 1220 C CA . LYS B 1 27 ? 7.824 -8.874 13.347 1.00 11.12 27 LYS B CA 1
ATOM 1221 C C . LYS B 1 27 ? 7.343 -9.841 14.413 1.00 11.92 27 LYS B C 1
ATOM 1222 O O . LYS B 1 27 ? 6.158 -10.273 14.428 1.00 13.09 27 LYS B O 1
ATOM 1228 N N . ALA B 1 28 ? 8.219 -10.183 15.359 1.00 11.40 28 ALA B N 1
ATOM 1229 C CA . ALA B 1 28 ? 7.851 -11.136 16.394 1.00 12.75 28 ALA B CA 1
ATOM 1230 C C . ALA B 1 28 ? 6.730 -10.673 17.272 1.00 11.56 28 ALA B C 1
ATOM 1231 O O . ALA B 1 28 ? 5.853 -11.439 17.666 1.00 13.70 28 ALA B O 1
ATOM 1233 N N . ASN B 1 29 ? 6.741 -9.386 17.608 1.00 10.58 29 ASN B N 1
ATOM 1234 C CA . ASN B 1 29 ? 5.669 -8.788 18.430 1.00 11.12 29 ASN B CA 1
ATOM 1235 C C . ASN B 1 29 ? 4.359 -8.752 17.683 1.00 12.14 29 ASN B C 1
ATOM 1236 O O . ASN B 1 29 ? 3.293 -8.890 18.298 1.00 13.47 29 ASN B O 1
ATOM 1241 N N . LEU B 1 30 ? 4.385 -8.459 16.379 1.00 11.21 30 LEU B N 1
ATOM 1242 C CA . LEU B 1 30 ? 3.161 -8.493 15.603 1.00 11.77 30 LEU B CA 1
ATOM 1243 C C . LEU B 1 30 ? 2.586 -9.875 15.479 1.00 12.66 30 LEU B C 1
ATOM 1244 O O . LEU B 1 30 ? 1.316 -10.000 15.506 1.00 15.42 30 LEU B O 1
ATOM 1249 N N . GLU B 1 31 ? 3.414 -10.897 15.330 1.00 12.21 31 GLU B N 1
ATOM 1250 C CA . GLU B 1 31 ? 2.959 -12.255 15.088 1.00 14.24 31 GLU B CA 1
ATOM 1251 C C . GLU B 1 31 ? 2.515 -12.937 16.353 1.00 15.03 31 GLU B C 1
ATOM 1252 O O . GLU B 1 31 ? 1.780 -13.860 16.280 1.00 20.63 31 GLU B O 1
ATOM 1258 N N . GLY B 1 32 ? 2.957 -12.517 17.505 1.00 13.40 32 GLY B N 1
ATOM 1259 C CA . GLY B 1 32 ? 2.650 -13.120 18.776 1.00 14.60 32 GLY B CA 1
ATOM 1260 C C . GLY B 1 32 ? 2.058 -12.112 19.724 1.00 14.01 32 GLY B C 1
ATOM 1261 O O . GLY B 1 32 ? 1.253 -11.281 19.359 1.00 15.54 32 GLY B O 1
ATOM 1262 N N . GLU B 1 33 ? 2.485 -12.166 20.985 1.00 13.33 33 GLU B N 1
ATOM 1263 C CA A GLU B 1 33 ? 2.069 -11.214 21.987 0.60 12.78 33 GLU B CA 1
ATOM 1264 C CA B GLU B 1 33 ? 2.009 -11.194 21.933 0.40 12.53 33 GLU B CA 1
ATOM 1265 C C . GLU B 1 33 ? 2.776 -9.898 21.710 1.00 11.11 33 GLU B C 1
ATOM 1266 O O . GLU B 1 33 ? 3.996 -9.860 21.488 1.00 11.67 33 GLU B O 1
ATOM 1277 N N . TYR B 1 34 ? 2.065 -8.770 21.749 1.00 10.82 34 TYR B N 1
ATOM 1278 C CA . TYR B 1 34 ? 2.580 -7.472 21.417 1.00 10.62 34 TYR B CA 1
ATOM 1279 C C . TYR B 1 34 ? 3.047 -6.720 22.645 1.00 10.94 34 TYR B C 1
ATOM 1280 O O . TYR B 1 34 ? 2.262 -6.457 23.556 1.00 12.86 34 TYR B O 1
ATOM 1289 N N . ASN B 1 35 ? 4.345 -6.398 22.685 1.00 9.48 35 ASN B N 1
ATOM 1290 C CA . ASN B 1 35 ? 4.956 -5.629 23.737 1.00 10.03 35 ASN B CA 1
ATOM 1291 C C . ASN B 1 35 ? 5.249 -4.277 23.207 1.00 9.44 35 ASN B C 1
ATOM 1292 O O . ASN B 1 35 ? 6.255 -4.048 22.520 1.00 10.18 35 ASN B O 1
ATOM 1297 N N . ALA B 1 36 ? 4.344 -3.332 23.432 1.00 10.49 36 ALA B N 1
ATOM 1298 C CA . ALA B 1 36 ? 4.434 -2.033 22.835 1.00 10.66 36 ALA B CA 1
ATOM 1299 C C . ALA B 1 36 ? 5.733 -1.330 23.134 1.00 10.27 36 ALA B C 1
ATOM 1300 O O . ALA B 1 36 ? 6.277 -0.636 22.268 1.00 10.99 36 ALA B O 1
ATOM 1302 N N . ASP B 1 37 ? 6.237 -1.445 24.364 1.00 11.15 37 ASP B N 1
ATOM 1303 C CA . ASP B 1 37 ? 7.476 -0.748 24.721 1.00 12.52 37 ASP B CA 1
ATOM 1304 C C . ASP B 1 37 ? 8.674 -1.373 23.977 1.00 11.28 37 ASP B C 1
ATOM 1305 O O . ASP B 1 37 ? 9.585 -0.605 23.583 1.00 12.78 37 ASP B O 1
ATOM 1310 N N . GLN B 1 38 ? 8.716 -2.694 23.802 1.00 10.98 38 GLN B N 1
ATOM 1311 C CA . GLN B 1 38 ? 9.778 -3.265 23.026 1.00 10.04 38 GLN B CA 1
ATOM 1312 C C . GLN B 1 38 ? 9.708 -2.780 21.564 1.00 8.60 38 GLN B C 1
ATOM 1313 O O . GLN B 1 38 ? 10.752 -2.520 20.931 1.00 9.66 38 GLN B O 1
ATOM 1319 N N . VAL B 1 39 ? 8.499 -2.721 21.019 1.00 9.06 39 VAL B N 1
ATOM 1320 C CA . VAL B 1 39 ? 8.329 -2.249 19.650 1.00 8.94 39 VAL B CA 1
ATOM 1321 C C . VAL B 1 39 ? 8.751 -0.809 19.490 1.00 8.93 39 VAL B C 1
ATOM 1322 O O . VAL B 1 39 ?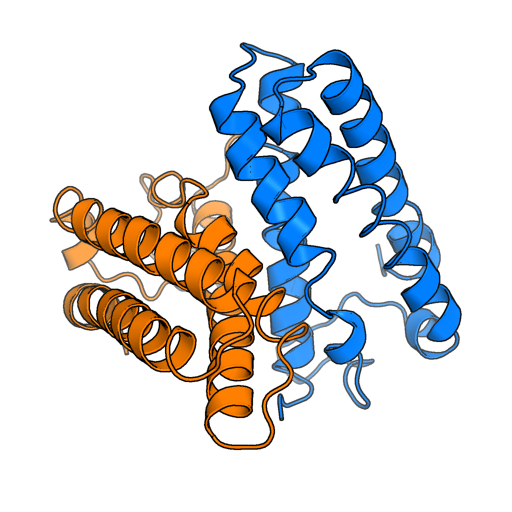 9.380 -0.463 18.491 1.00 9.68 39 VAL B O 1
ATOM 1326 N N . ARG B 1 40 ? 8.421 0.046 20.442 1.00 9.81 40 ARG B N 1
ATOM 1327 C CA A ARG B 1 40 ? 8.913 1.439 20.450 0.80 10.41 40 ARG B CA 1
ATOM 1328 C CA B ARG B 1 40 ? 8.873 1.426 20.343 0.20 10.18 40 ARG B CA 1
ATOM 1329 C C . ARG B 1 40 ? 10.421 1.466 20.343 1.00 9.69 40 ARG B C 1
ATOM 1330 O O . ARG B 1 40 ? 10.997 2.173 19.517 1.00 10.60 40 ARG B O 1
ATOM 1345 N N . ALA B 1 41 ? 11.101 0.725 21.205 1.00 9.49 41 ALA B N 1
ATOM 1346 C CA . ALA B 1 41 ? 12.569 0.771 21.232 1.00 10.26 41 ALA B CA 1
ATOM 1347 C C . ALA B 1 41 ? 13.128 0.287 19.875 1.00 9.17 41 ALA B C 1
ATOM 1348 O O . ALA B 1 41 ? 14.077 0.861 19.342 1.00 9.78 41 ALA B O 1
ATOM 1350 N N . ALA B 1 42 ? 12.581 -0.798 19.352 1.00 9.05 42 ALA B N 1
ATOM 1351 C CA . ALA B 1 42 ? 13.046 -1.362 18.083 1.00 9.18 42 ALA B CA 1
ATOM 1352 C C . ALA B 1 42 ? 12.788 -0.406 16.934 1.00 7.92 42 ALA B C 1
ATOM 1353 O O . ALA B 1 42 ? 13.658 -0.202 16.071 1.00 8.48 42 ALA B O 1
ATOM 1355 N N . ALA B 1 43 ? 11.582 0.156 16.873 1.00 8.43 43 ALA B N 1
ATOM 1356 C CA . ALA B 1 43 ? 11.241 1.108 15.816 1.00 9.21 43 ALA B CA 1
ATOM 1357 C C . ALA B 1 43 ? 12.128 2.340 15.885 1.00 8.76 43 ALA B C 1
ATOM 1358 O O . ALA B 1 43 ? 12.511 2.895 14.859 1.00 8.53 43 ALA B O 1
ATOM 1360 N N . ASN B 1 44 ? 12.467 2.780 17.117 1.00 9.03 44 ASN B N 1
ATOM 1361 C CA . ASN B 1 44 ? 13.346 3.961 17.240 1.00 9.44 44 ASN B CA 1
ATOM 1362 C C . ASN B 1 44 ? 14.735 3.655 16.645 1.00 8.53 44 ASN B C 1
ATOM 1363 O O . ASN B 1 44 ? 15.334 4.583 16.078 1.00 9.06 44 ASN B O 1
ATOM 1368 N N . VAL B 1 45 ? 15.208 2.437 16.805 1.00 7.92 45 VAL B N 1
ATOM 1369 C CA . VAL B 1 45 ? 16.491 2.077 16.181 1.00 8.83 45 VAL B CA 1
ATOM 1370 C C . VAL B 1 45 ? 16.371 2.198 14.656 1.00 8.18 45 VAL B C 1
ATOM 1371 O O . VAL B 1 45 ? 17.254 2.755 13.977 1.00 8.32 45 VAL B O 1
ATOM 1375 N N . VAL B 1 46 ? 15.316 1.618 14.082 1.00 8.00 46 VAL B N 1
ATOM 1376 C CA . VAL B 1 46 ? 15.196 1.628 12.627 1.00 8.32 46 VAL B CA 1
ATOM 1377 C C . VAL B 1 46 ? 15.099 3.018 12.123 1.00 7.89 46 VAL B C 1
ATOM 1378 O O . VAL B 1 46 ? 15.777 3.396 11.143 1.00 8.96 46 VAL B O 1
ATOM 1382 N N . ALA B 1 47 ? 14.273 3.872 12.762 1.00 8.15 47 ALA B N 1
ATOM 1383 C CA . ALA B 1 47 ? 14.166 5.253 12.380 1.00 8.56 47 ALA B CA 1
ATOM 1384 C C . ALA B 1 47 ? 15.494 5.975 12.473 1.00 8.85 47 ALA B C 1
ATOM 1385 O O . ALA B 1 47 ? 15.881 6.755 11.562 1.00 9.68 47 ALA B O 1
ATOM 1387 N N . ALA B 1 48 ? 16.202 5.790 13.568 1.00 8.23 48 ALA B N 1
ATOM 1388 C CA . ALA B 1 48 ? 17.450 6.525 13.769 1.00 8.63 48 ALA B CA 1
ATOM 1389 C C . ALA B 1 48 ? 18.494 6.085 12.710 1.00 7.95 48 ALA B C 1
ATOM 1390 O O . ALA B 1 48 ? 19.155 6.954 12.100 1.00 8.81 48 ALA B O 1
ATOM 1392 N N . ILE B 1 49 ? 18.679 4.801 12.549 1.00 7.53 49 ILE B N 1
ATOM 1393 C CA . ILE B 1 49 ? 19.699 4.338 11.598 1.00 7.96 49 ILE B CA 1
ATOM 1394 C C . ILE B 1 49 ? 19.332 4.720 10.169 1.00 7.92 49 ILE B C 1
ATOM 1395 O O . ILE B 1 49 ? 20.196 5.178 9.402 1.00 8.60 49 ILE B O 1
ATOM 1400 N N . ALA B 1 50 ? 18.047 4.639 9.809 1.00 8.57 50 ALA B N 1
ATOM 1401 C CA . ALA B 1 50 ? 17.636 4.997 8.449 1.00 8.89 50 ALA B CA 1
ATOM 1402 C C . ALA B 1 50 ? 17.831 6.450 8.170 1.00 9.31 50 ALA B C 1
ATOM 1403 O O . ALA B 1 50 ? 17.898 6.829 6.993 1.00 12.10 50 ALA B O 1
ATOM 1405 N N . ASN B 1 51 ? 17.896 7.333 9.185 1.00 8.95 51 ASN B N 1
ATOM 1406 C CA . ASN B 1 51 ? 18.046 8.704 9.043 1.00 9.60 51 ASN B CA 1
ATOM 1407 C C . ASN B 1 51 ? 19.424 9.230 9.491 1.00 9.67 51 ASN B C 1
ATOM 1408 O O . ASN B 1 51 ? 19.603 10.401 9.726 1.00 12.09 51 ASN B O 1
ATOM 1413 N N . SER B 1 52 ? 20.429 8.359 9.503 1.00 10.12 52 SER B N 1
ATOM 1414 C CA . SER B 1 52 ? 21.741 8.673 10.043 1.00 10.12 52 SER B CA 1
ATOM 1415 C C . SER B 1 52 ? 22.724 9.102 9.016 1.00 11.74 52 SER B C 1
ATOM 1416 O O . SER B 1 52 ? 23.853 9.376 9.413 1.00 14.71 52 SER B O 1
ATOM 1419 N N . GLY B 1 53 ? 22.346 9.167 7.736 1.00 11.46 53 GLY B N 1
ATOM 1420 C CA . GLY B 1 53 ? 23.282 9.671 6.736 1.00 13.15 53 GLY B CA 1
ATOM 1421 C C . GLY B 1 53 ? 24.218 8.578 6.239 1.00 11.73 53 GLY B C 1
ATOM 1422 O O . GLY B 1 53 ? 25.411 8.865 5.940 1.00 13.73 53 GLY B O 1
ATOM 1423 N N . MET B 1 54 ? 23.744 7.353 6.058 1.00 11.83 54 MET B N 1
ATOM 1424 C CA A MET B 1 54 ? 24.557 6.229 5.587 0.50 11.73 54 MET B CA 1
ATOM 1425 C CA B MET B 1 54 ? 24.627 6.253 5.615 0.50 12.62 54 MET B CA 1
ATOM 1426 C C . MET B 1 54 ? 25.110 6.412 4.176 1.00 11.84 54 MET B C 1
ATOM 1427 O O . MET B 1 54 ? 26.033 5.706 3.795 1.00 12.53 54 MET B O 1
ATOM 1436 N N . GLY B 1 55 ? 24.534 7.342 3.408 1.00 13.79 55 GLY B N 1
ATOM 1437 C CA . GLY B 1 55 ? 25.118 7.610 2.061 1.00 16.70 55 GLY B CA 1
ATOM 1438 C C . GLY B 1 55 ? 26.601 8.039 2.144 1.00 17.05 55 GLY B C 1
ATOM 1439 O O . GLY B 1 55 ? 27.397 7.841 1.225 1.00 19.60 55 GLY B O 1
ATOM 1440 N N . ALA B 1 56 ? 27.021 8.585 3.262 1.00 14.59 56 ALA B N 1
ATOM 1441 C CA . ALA B 1 56 ? 28.407 8.971 3.495 1.00 17.78 56 ALA B CA 1
ATOM 1442 C C . ALA B 1 56 ? 29.345 7.753 3.558 1.00 15.62 56 ALA B C 1
ATOM 1443 O O . ALA B 1 56 ? 30.562 7.920 3.525 1.00 16.55 56 ALA B O 1
ATOM 1445 N N . LEU B 1 57 ? 28.795 6.563 3.649 1.00 12.48 57 LEU B N 1
ATOM 1446 C CA . LEU B 1 57 ? 29.557 5.324 3.748 1.00 12.09 57 LEU B CA 1
ATOM 1447 C C . LEU B 1 57 ? 29.735 4.593 2.398 1.00 11.92 57 LEU B C 1
ATOM 1448 O O . LEU B 1 57 ? 30.161 3.436 2.358 1.00 11.80 57 LEU B O 1
ATOM 1453 N N . TYR B 1 58 ? 29.366 5.307 1.305 1.00 13.77 58 TYR B N 1
ATOM 1454 C CA . TYR B 1 58 ? 29.458 4.758 -0.041 1.00 14.38 58 TYR B CA 1
ATOM 1455 C C . TYR B 1 58 ? 30.479 5.518 -0.900 1.00 15.22 58 TYR B C 1
ATOM 1456 O O . TYR B 1 58 ? 30.230 5.822 -2.070 1.00 18.93 58 TYR B O 1
ATOM 1465 N N . GLY B 1 59 ? 31.637 5.838 -0.301 1.00 16.13 59 GLY B N 1
ATOM 1466 C CA . GLY B 1 59 ? 32.652 6.639 -0.970 1.00 19.46 59 GLY B CA 1
ATOM 1467 C C . GLY B 1 59 ? 33.407 5.836 -1.974 1.00 17.69 59 GLY B C 1
ATOM 1468 O O . GLY B 1 59 ? 33.280 4.631 -2.125 1.00 18.00 59 GLY B O 1
ATOM 1469 N N . PRO B 1 60 ? 34.329 6.510 -2.666 1.00 22.58 60 PRO B N 1
ATOM 1470 C CA . PRO B 1 60 ? 35.248 5.845 -3.595 1.00 25.22 60 PRO B CA 1
ATOM 1471 C C . PRO B 1 60 ? 36.025 4.743 -2.917 1.00 21.35 60 PRO B C 1
ATOM 1472 O O . PRO B 1 60 ? 36.456 4.898 -1.764 1.00 24.20 60 PRO B O 1
ATOM 1476 N N . GLY B 1 61 ? 36.178 3.628 -3.635 1.00 22.75 61 GLY B N 1
ATOM 1477 C CA . GLY B 1 61 ? 36.930 2.479 -3.192 1.00 23.77 61 GLY B CA 1
ATOM 1478 C C . GLY B 1 61 ? 36.094 1.499 -2.420 1.00 18.73 61 GLY B C 1
ATOM 1479 O O . GLY B 1 61 ? 36.581 0.418 -2.059 1.00 22.29 61 GLY B O 1
ATOM 1480 N N . THR B 1 62 ? 34.820 1.840 -2.191 1.00 18.21 62 THR B N 1
ATOM 1481 C CA . THR B 1 62 ? 33.966 0.953 -1.409 1.00 17.32 62 THR B CA 1
ATOM 1482 C C . THR B 1 62 ? 33.106 -0.006 -2.252 1.00 18.56 62 THR B C 1
ATOM 1483 O O . THR B 1 62 ? 32.197 -0.701 -1.736 1.00 18.94 62 THR B O 1
ATOM 1487 N N . ASP B 1 63 ? 33.390 -0.033 -3.548 1.00 20.27 63 ASP B N 1
ATOM 1488 C CA . ASP B 1 63 ? 32.758 -0.986 -4.494 1.00 23.04 63 ASP B CA 1
ATOM 1489 C C . ASP B 1 63 ? 33.373 -2.417 -4.579 1.00 26.64 63 ASP B C 1
ATOM 1490 O O . ASP B 1 63 ? 32.799 -3.344 -5.198 1.00 46.11 63 ASP B O 1
ATOM 1495 N N . LYS B 1 64 ? 34.526 -2.574 -3.937 1.00 32.78 64 LYS B N 1
ATOM 1496 C CA . LYS B 1 64 ? 35.335 -3.756 -4.097 1.00 34.46 64 LYS B CA 1
ATOM 1497 C C . LYS B 1 64 ? 35.454 -4.339 -2.735 1.00 28.61 64 LYS B C 1
ATOM 1498 O O . LYS B 1 64 ? 35.322 -3.634 -1.742 1.00 29.66 64 LYS B O 1
ATOM 1504 N N . ASN B 1 65 ? 35.686 -5.634 -2.668 1.00 29.13 65 ASN B N 1
ATOM 1505 C CA . ASN B 1 65 ? 36.088 -6.220 -1.408 1.00 27.06 65 ASN B CA 1
ATOM 1506 C C . ASN B 1 65 ? 37.426 -5.623 -1.013 1.00 30.98 65 ASN B C 1
ATOM 1507 O O . ASN B 1 65 ? 38.216 -5.245 -1.887 1.00 44.81 65 ASN B O 1
ATOM 1512 N N . VAL B 1 66 ? 37.684 -5.524 0.286 1.00 32.18 66 VAL B N 1
ATOM 1513 C CA . VAL B 1 66 ? 38.966 -5.011 0.804 1.00 31.71 66 VAL B CA 1
ATOM 1514 C C . VAL B 1 66 ? 39.586 -6.130 1.665 1.00 42.54 66 VAL B C 1
ATOM 1515 O O . VAL B 1 66 ? 39.210 -6.283 2.842 1.00 49.48 66 VAL B O 1
ATOM 1519 N N . GLY B 1 67 ? 40.491 -6.925 1.081 1.00 48.49 67 GLY B N 1
ATOM 1520 C CA . GLY B 1 67 ? 40.983 -8.142 1.740 1.00 52.74 67 GLY B CA 1
ATOM 1521 C C . GLY B 1 67 ? 39.865 -9.077 2.208 1.00 51.57 67 GLY B C 1
ATOM 1522 O O . GLY B 1 67 ? 39.002 -9.471 1.408 1.00 54.49 67 GLY B O 1
ATOM 1523 N N . ALA B 1 68 ? 39.879 -9.415 3.506 1.00 41.11 68 ALA B N 1
ATOM 1524 C CA . ALA B 1 68 ? 38.858 -10.273 4.132 1.00 38.62 68 ALA B CA 1
ATOM 1525 C C . ALA B 1 68 ? 37.488 -9.576 4.302 1.00 35.84 68 ALA B C 1
ATOM 1526 O O . ALA B 1 68 ? 36.472 -10.235 4.623 1.00 40.07 68 ALA B O 1
ATOM 1528 N N . VAL B 1 69 ? 37.472 -8.252 4.128 1.00 33.23 69 VAL B N 1
ATOM 1529 C CA . VAL B 1 69 ? 36.223 -7.458 4.163 1.00 27.02 69 VAL B CA 1
ATOM 1530 C C . VAL B 1 69 ? 35.510 -7.443 2.798 1.00 24.36 69 VAL B C 1
ATOM 1531 O O . VAL B 1 69 ? 35.919 -6.798 1.842 1.00 27.24 69 VAL B O 1
ATOM 1535 N N . LYS B 1 70 ? 34.466 -8.235 2.723 1.00 21.49 70 LYS B N 1
ATOM 1536 C CA . LYS B 1 70 ? 33.713 -8.424 1.477 1.00 19.64 70 LYS B CA 1
ATOM 1537 C C . LYS B 1 70 ? 32.450 -7.575 1.521 1.00 18.83 70 LYS B C 1
ATOM 1538 O O . LYS B 1 70 ? 31.818 -7.443 2.563 1.00 26.03 70 LYS B O 1
ATOM 1544 N N . THR B 1 71 ? 32.090 -6.960 0.407 1.00 17.15 71 THR B N 1
ATOM 1545 C CA . THR B 1 71 ? 30.875 -6.206 0.269 1.00 14.80 71 THR B CA 1
ATOM 1546 C C . THR B 1 71 ? 29.854 -6.943 -0.570 1.00 14.18 71 THR B C 1
ATOM 1547 O O . THR B 1 71 ? 30.227 -7.653 -1.508 1.00 17.13 71 THR B O 1
ATOM 1551 N N . ARG B 1 72 ? 28.575 -6.774 -0.230 1.00 12.87 72 ARG B N 1
ATOM 1552 C CA . ARG B 1 72 ? 27.489 -7.224 -1.062 1.00 13.86 72 ARG B CA 1
ATOM 1553 C C . ARG B 1 72 ? 26.881 -6.103 -1.892 1.00 12.58 72 ARG B C 1
ATOM 1554 O O . ARG B 1 72 ? 25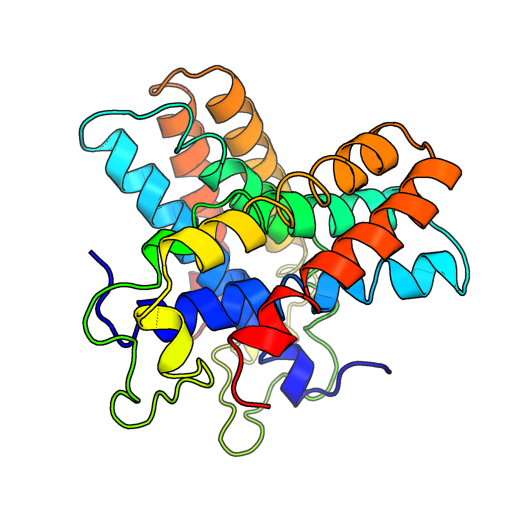.830 -6.342 -2.556 1.00 14.64 72 ARG B O 1
ATOM 1562 N N . ALA B 1 73 ? 27.467 -4.906 -1.900 1.00 12.24 73 ALA B N 1
ATOM 1563 C CA . ALA B 1 73 ? 26.992 -3.871 -2.766 1.00 12.81 73 ALA B CA 1
ATOM 1564 C C . ALA B 1 73 ? 27.291 -4.211 -4.228 1.00 12.41 73 ALA B C 1
ATOM 1565 O O . ALA B 1 73 ? 28.445 -4.470 -4.566 1.00 16.21 73 ALA B O 1
ATOM 1567 N N . LYS B 1 74 ? 26.288 -4.183 -5.096 1.00 12.24 74 LYS B N 1
ATOM 1568 C CA . LYS B 1 74 ? 26.510 -4.539 -6.513 1.00 12.55 74 LYS B CA 1
ATOM 1569 C C . LYS B 1 74 ? 27.113 -3.343 -7.233 1.00 12.56 74 LYS B C 1
ATOM 1570 O O . LYS B 1 74 ? 26.912 -2.182 -6.903 1.00 12.75 74 LYS B O 1
ATOM 1576 N N . PRO B 1 75 ? 27.809 -3.630 -8.359 1.00 13.58 75 PRO B N 1
ATOM 1577 C CA . PRO B 1 75 ? 28.252 -2.509 -9.217 1.00 15.39 75 PRO B CA 1
ATOM 1578 C C . PRO B 1 75 ? 27.104 -1.552 -9.627 1.00 13.78 75 PRO B C 1
ATOM 1579 O O . PRO B 1 75 ? 27.327 -0.345 -9.746 1.00 14.71 75 PRO B O 1
ATOM 1583 N N . GLU B 1 76 ? 25.914 -2.136 -9.806 1.00 14.14 76 GLU B N 1
ATOM 1584 C CA . GLU B 1 76 ? 24.771 -1.297 -10.186 1.00 14.03 76 GLU B CA 1
ATOM 1585 C C . GLU B 1 76 ? 24.561 -0.167 -9.183 1.00 13.11 76 GLU B C 1
ATOM 1586 O O . GLU B 1 76 ? 24.055 0.906 -9.542 1.00 15.39 76 GLU B O 1
ATOM 1592 N N . LEU B 1 77 ? 24.846 -0.385 -7.898 1.00 13.10 77 LEU B N 1
ATOM 1593 C CA . LEU B 1 77 ? 24.581 0.627 -6.890 1.00 13.19 77 LEU B CA 1
ATOM 1594 C C . LEU B 1 77 ? 25.418 1.906 -7.239 1.00 13.31 77 LEU B C 1
ATOM 1595 O O . LEU B 1 77 ? 24.904 3.029 -7.274 1.00 14.28 77 LEU B O 1
ATOM 1600 N N . PHE B 1 78 ? 26.718 1.705 -7.537 1.00 13.89 78 PHE B N 1
ATOM 1601 C CA . PHE B 1 78 ? 27.618 2.810 -7.769 1.00 15.37 78 PHE B CA 1
ATOM 1602 C C . PHE B 1 78 ? 27.360 3.489 -9.118 1.00 16.66 78 PHE B C 1
ATOM 1603 O O . PHE B 1 78 ? 27.736 4.645 -9.295 1.00 19.78 78 PHE B O 1
ATOM 1611 N N . GLN B 1 79 ? 26.644 2.813 -10.008 1.00 17.00 79 GLN B N 1
ATOM 1612 C CA . GLN B 1 79 ? 26.229 3.357 -11.305 1.00 18.66 79 GLN B CA 1
ATOM 1613 C C . GLN B 1 79 ? 24.938 4.173 -11.203 1.00 17.59 79 GLN B C 1
ATOM 1614 O O . GLN B 1 79 ? 24.540 4.784 -12.196 1.00 22.01 79 GLN B O 1
ATOM 1620 N N . ASN B 1 80 ? 24.276 4.122 -10.057 1.00 17.35 80 ASN B N 1
ATOM 1621 C CA . ASN B 1 80 ? 22.960 4.721 -9.920 1.00 18.24 80 ASN B CA 1
ATOM 1622 C C . ASN B 1 80 ? 22.831 5.387 -8.549 1.00 18.60 80 ASN B C 1
ATOM 1623 O O . ASN B 1 80 ? 21.811 5.217 -7.857 1.00 18.17 80 ASN B O 1
ATOM 1628 N N . LEU B 1 81 ? 23.815 6.213 -8.192 1.00 19.67 81 LEU B N 1
ATOM 1629 C CA . LEU B 1 81 ? 23.866 6.704 -6.811 1.00 20.93 81 LEU B CA 1
ATOM 1630 C C . LEU B 1 81 ? 22.663 7.571 -6.489 1.00 20.42 81 LEU B C 1
ATOM 1631 O O . LEU B 1 81 ? 22.196 7.602 -5.354 1.00 20.31 81 LEU B O 1
ATOM 1636 N N . GLU B 1 82 ? 22.148 8.309 -7.472 1.00 20.80 82 GLU B N 1
ATOM 1637 C CA . GLU B 1 82 ? 20.966 9.119 -7.235 1.00 26.15 82 GLU B CA 1
ATOM 1638 C C . GLU B 1 82 ? 19.707 8.293 -6.920 1.00 22.19 82 GLU B C 1
ATOM 1639 O O . GLU B 1 82 ? 18.924 8.655 -6.021 1.00 21.29 82 GLU B O 1
ATOM 1645 N N . ASP B 1 83 ? 19.499 7.196 -7.648 1.00 19.74 83 ASP B N 1
ATOM 1646 C CA . ASP B 1 83 ? 18.361 6.306 -7.374 1.00 19.48 83 ASP B CA 1
ATOM 1647 C C . ASP B 1 83 ? 18.554 5.608 -6.012 1.00 17.94 83 ASP B C 1
ATOM 1648 O O . ASP B 1 83 ? 17.584 5.497 -5.238 1.00 16.33 83 ASP B O 1
ATOM 1653 N N . VAL B 1 84 ? 19.770 5.158 -5.709 1.00 17.37 84 VAL B N 1
ATOM 1654 C CA A VAL B 1 84 ? 20.028 4.611 -4.393 0.80 16.02 84 VAL B CA 1
ATOM 1655 C CA B VAL B 1 84 ? 19.937 4.579 -4.407 0.20 14.35 84 VAL B CA 1
ATOM 1656 C C . VAL B 1 84 ? 19.663 5.599 -3.294 1.00 15.46 84 VAL B C 1
ATOM 1657 O O . VAL B 1 84 ? 19.047 5.257 -2.310 1.00 14.65 84 VAL B O 1
ATOM 1664 N N . GLY B 1 85 ? 20.041 6.861 -3.491 1.00 15.79 85 GLY B N 1
ATOM 1665 C CA . GLY B 1 85 ? 19.739 7.916 -2.557 1.00 15.57 85 GLY B CA 1
ATOM 1666 C C . GLY B 1 85 ? 18.231 8.081 -2.362 1.00 15.03 85 GLY B C 1
ATOM 1667 O O . GLY B 1 85 ? 17.726 8.280 -1.246 1.00 15.86 85 GLY B O 1
ATOM 1668 N N . LYS B 1 86 ? 17.489 8.011 -3.462 1.00 15.10 86 LYS B N 1
ATOM 1669 C CA . LYS B 1 86 ? 16.040 8.126 -3.394 1.00 17.01 86 LYS B CA 1
ATOM 1670 C C . LYS B 1 86 ? 15.463 6.945 -2.595 1.00 13.66 86 LYS B C 1
ATOM 1671 O O . LYS B 1 86 ? 14.562 7.128 -1.732 1.00 14.87 86 LYS B O 1
ATOM 1677 N N . LEU B 1 87 ? 15.950 5.731 -2.851 1.00 12.99 87 LEU B N 1
ATOM 1678 C CA . LEU B 1 87 ? 15.478 4.557 -2.108 1.00 12.58 87 LEU B CA 1
ATOM 1679 C C . LEU B 1 87 ? 15.832 4.666 -0.622 1.00 12.64 87 LEU B C 1
ATOM 1680 O O . LEU B 1 87 ? 15.038 4.218 0.238 1.00 11.48 87 LEU B O 1
ATOM 1685 N N . ALA B 1 88 ? 16.977 5.274 -0.310 1.00 12.29 88 ALA B N 1
ATOM 1686 C CA . ALA B 1 88 ? 17.344 5.499 1.077 1.00 12.01 88 ALA B CA 1
ATOM 1687 C C . ALA B 1 88 ? 16.403 6.501 1.706 1.00 11.95 88 ALA B C 1
ATOM 1688 O O . ALA B 1 88 ? 15.991 6.351 2.875 1.00 12.36 88 ALA B O 1
ATOM 1690 N N . ARG B 1 89 ? 16.036 7.550 0.962 1.00 13.32 89 ARG B N 1
ATOM 1691 C CA . ARG B 1 89 ? 15.072 8.514 1.516 1.00 14.29 89 ARG B CA 1
ATOM 1692 C C . ARG B 1 89 ? 13.714 7.904 1.731 1.00 12.88 89 ARG B C 1
ATOM 1693 O O . ARG B 1 89 ? 13.072 8.217 2.754 1.00 13.35 89 ARG B O 1
ATOM 1701 N N . ASP B 1 90 ? 13.277 6.987 0.842 1.00 13.50 90 ASP B N 1
ATOM 1702 C CA . ASP B 1 90 ? 12.035 6.317 1.076 1.00 13.30 90 ASP B CA 1
ATOM 1703 C C . ASP B 1 90 ? 12.100 5.514 2.370 1.00 11.32 90 ASP B C 1
ATOM 1704 O O . ASP B 1 90 ? 11.128 5.519 3.139 1.00 12.32 90 ASP B O 1
ATOM 1709 N N . LEU B 1 91 ? 13.220 4.846 2.639 1.00 11.13 91 LEU B N 1
ATOM 1710 C CA . LEU B 1 91 ? 13.370 4.163 3.919 1.00 10.37 91 LEU B CA 1
ATOM 1711 C C . LEU B 1 91 ? 13.335 5.148 5.074 1.00 9.91 91 LEU B C 1
ATOM 1712 O O . LEU B 1 91 ? 12.661 4.854 6.082 1.00 10.82 91 LEU B O 1
ATOM 1717 N N . GLY B 1 92 ? 14.025 6.279 4.986 1.00 10.74 92 GLY B N 1
ATOM 1718 C CA . GLY B 1 92 ? 14.044 7.198 6.101 1.00 11.46 92 GLY B CA 1
ATOM 1719 C C . GLY B 1 92 ? 12.642 7.637 6.497 1.00 11.30 92 GLY B C 1
ATOM 1720 O O . GLY B 1 92 ? 12.289 7.708 7.673 1.00 11.73 92 GLY B O 1
ATOM 1721 N N . THR B 1 93 ? 11.845 7.980 5.469 1.00 10.93 93 THR B N 1
ATOM 1722 C CA . THR B 1 93 ? 10.482 8.472 5.703 1.00 12.51 93 THR B CA 1
ATOM 1723 C C . THR B 1 93 ? 9.641 7.345 6.259 1.00 10.56 93 THR B C 1
ATOM 1724 O O . THR B 1 93 ? 8.880 7.549 7.270 1.00 12.13 93 THR B O 1
ATOM 1728 N N . ALA B 1 94 ? 9.689 6.146 5.698 1.00 10.73 94 ALA B N 1
ATOM 1729 C CA . ALA B 1 94 ? 8.883 5.020 6.181 1.00 11.18 94 ALA B CA 1
ATOM 1730 C C . ALA B 1 94 ? 9.305 4.681 7.602 1.00 10.35 94 ALA B C 1
ATOM 1731 O O . ALA B 1 94 ? 8.444 4.368 8.455 1.00 11.09 94 ALA B O 1
ATOM 1733 N N . ALA B 1 95 ? 10.603 4.726 7.885 1.00 9.91 95 ALA B N 1
ATOM 1734 C CA . ALA B 1 95 ? 11.082 4.331 9.237 1.00 10.20 95 ALA B CA 1
ATOM 1735 C C . ALA B 1 95 ? 10.622 5.361 10.254 1.00 9.62 95 ALA B C 1
ATOM 1736 O O . ALA B 1 95 ? 10.231 4.971 11.381 1.00 10.55 95 ALA B O 1
ATOM 1738 N N . ASN B 1 96 ? 10.653 6.635 9.951 1.00 10.43 96 ASN B N 1
ATOM 1739 C CA . ASN B 1 96 ? 10.084 7.628 10.854 1.00 11.39 96 ASN B CA 1
ATOM 1740 C C . ASN B 1 96 ? 8.589 7.370 11.107 1.00 11.26 96 ASN B C 1
ATOM 1741 O O . ASN B 1 96 ? 8.110 7.438 12.262 1.00 12.23 96 ASN B O 1
ATOM 1746 N N . ALA B 1 97 ? 7.855 6.988 10.059 1.00 11.76 97 ALA B N 1
ATOM 1747 C CA . ALA B 1 97 ? 6.441 6.649 10.266 1.00 12.89 97 ALA B CA 1
ATOM 1748 C C . ALA B 1 97 ? 6.242 5.417 11.133 1.00 11.57 97 ALA B C 1
ATOM 1749 O O . ALA B 1 97 ? 5.262 5.361 11.897 1.00 12.50 97 ALA B O 1
ATOM 1751 N N . LEU B 1 98 ? 7.141 4.459 11.050 1.00 10.79 98 LEU B N 1
ATOM 1752 C CA . LEU B 1 98 ? 7.095 3.307 11.932 1.00 10.38 98 LEU B CA 1
ATOM 1753 C C . LEU B 1 98 ? 7.344 3.690 13.383 1.00 10.59 98 LEU B C 1
ATOM 1754 O O . LEU B 1 98 ? 6.646 3.216 14.283 1.00 10.82 98 LEU B O 1
ATOM 1759 N N . ALA B 1 99 ? 8.333 4.545 13.652 1.00 10.58 99 ALA B N 1
ATOM 1760 C CA . ALA B 1 99 ? 8.556 4.994 15.018 1.00 11.02 99 ALA B CA 1
ATOM 1761 C C . ALA B 1 99 ? 7.342 5.794 15.542 1.00 10.56 99 ALA B C 1
ATOM 1762 O O . ALA B 1 99 ? 6.973 5.650 16.706 1.00 11.19 99 ALA B O 1
ATOM 1764 N N . ALA B 1 100 ? 6.737 6.624 14.690 1.00 11.94 100 ALA B N 1
ATOM 1765 C CA . ALA B 1 100 ? 5.538 7.338 15.133 1.00 12.52 100 ALA B CA 1
ATOM 1766 C C . ALA B 1 100 ? 4.383 6.365 15.406 1.00 13.03 100 ALA B C 1
ATOM 1767 O O . ALA B 1 100 ? 3.698 6.506 16.451 1.00 13.89 100 ALA B O 1
ATOM 1769 N N . ALA B 1 101 ? 4.174 5.344 14.580 1.00 12.33 101 ALA B N 1
ATOM 1770 C CA . ALA B 1 101 ? 3.139 4.351 14.823 1.00 12.63 101 ALA B CA 1
ATOM 1771 C C . ALA B 1 101 ? 3.429 3.613 16.114 1.00 11.62 101 ALA B C 1
ATOM 1772 O O . ALA B 1 101 ? 2.518 3.385 16.937 1.00 12.41 101 ALA B O 1
ATOM 1774 N N . ALA B 1 102 ? 4.678 3.237 16.354 1.00 11.37 102 ALA B N 1
ATOM 1775 C CA . ALA B 1 102 ? 5.007 2.494 17.554 1.00 11.22 102 ALA B CA 1
ATOM 1776 C C . ALA B 1 102 ? 4.775 3.341 18.793 1.00 11.60 102 ALA B C 1
ATOM 1777 O O . ALA B 1 102 ? 4.342 2.818 19.840 1.00 12.53 102 ALA B O 1
ATOM 1779 N N . ALA B 1 103 ? 4.999 4.646 18.725 1.00 11.44 103 ALA B N 1
ATOM 1780 C CA . ALA B 1 103 ? 4.772 5.538 19.848 1.00 12.76 103 ALA B CA 1
ATOM 1781 C C . ALA B 1 103 ? 3.305 5.491 20.298 1.00 13.95 103 ALA B C 1
ATOM 1782 O O . ALA B 1 103 ? 2.991 5.756 21.460 1.00 15.69 103 ALA B O 1
ATOM 1784 N N . THR B 1 104 ? 2.374 5.201 19.382 1.00 13.45 104 THR B N 1
ATOM 1785 C CA . THR B 1 104 ? 0.935 5.183 19.740 1.00 14.59 104 THR B CA 1
ATOM 1786 C C . THR B 1 104 ? 0.615 3.915 20.528 1.00 13.64 104 THR B C 1
ATOM 1787 O O . THR B 1 104 ? -0.459 3.854 21.144 1.00 14.85 104 THR B O 1
ATOM 1791 N N . GLY B 1 105 ? 1.474 2.914 20.472 1.00 13.27 105 GLY B N 1
ATOM 1792 C CA . GLY B 1 105 ? 1.236 1.680 21.192 1.00 14.74 105 GLY B CA 1
ATOM 1793 C C . GLY B 1 105 ? 0.205 0.730 20.570 1.00 12.93 105 GLY B C 1
ATOM 1794 O O . GLY B 1 105 ? -0.158 -0.251 21.206 1.00 13.56 105 GLY B O 1
ATOM 1795 N N . GLU B 1 106 ? -0.218 1.014 19.338 1.00 12.97 106 GLU B N 1
ATOM 1796 C CA . GLU B 1 106 ? -1.293 0.246 18.692 1.00 12.81 106 GLU B CA 1
ATOM 1797 C C . GLU B 1 106 ? -0.742 -0.671 17.614 1.00 11.85 106 GLU B C 1
ATOM 1798 O O . GLU B 1 106 ? -0.169 -0.230 16.576 1.00 12.50 106 GLU B O 1
ATOM 1804 N N . ALA B 1 107 ? -0.822 -1.984 17.837 1.00 12.27 107 ALA B N 1
ATOM 1805 C CA . ALA B 1 107 ? -0.290 -2.969 16.949 1.00 12.21 107 ALA B CA 1
ATOM 1806 C C . ALA B 1 107 ? -0.716 -2.798 15.481 1.00 11.92 107 ALA B C 1
ATOM 1807 O O . ALA B 1 107 ? 0.115 -2.972 14.590 1.00 12.66 107 ALA B O 1
ATOM 1809 N N . ASN B 1 108 ? -1.980 -2.487 15.220 1.00 13.33 108 ASN B N 1
ATOM 1810 C CA A ASN B 1 108 ? -2.481 -2.314 13.871 0.50 15.84 108 ASN B CA 1
ATOM 1811 C CA B ASN B 1 108 ? -2.333 -2.485 13.796 0.50 13.96 108 ASN B CA 1
ATOM 1812 C C . ASN B 1 108 ? -1.758 -1.227 13.096 1.00 13.15 108 ASN B C 1
ATOM 1813 O O . ASN B 1 108 ? -1.461 -1.357 11.875 1.00 14.26 108 ASN B O 1
ATOM 1822 N N . ALA B 1 109 ? -1.474 -0.108 13.750 1.00 13.50 109 ALA B N 1
ATOM 1823 C CA . ALA B 1 109 ? -0.783 0.978 13.096 1.00 13.55 109 ALA B CA 1
ATOM 1824 C C . ALA B 1 109 ? 0.644 0.576 12.769 1.00 12.11 109 ALA B C 1
ATOM 1825 O O . ALA B 1 109 ? 1.194 0.889 11.722 1.00 13.51 109 ALA B O 1
ATOM 1827 N N . VAL B 1 110 ? 1.277 -0.112 13.729 1.00 11.23 110 VAL B N 1
ATOM 1828 C CA . VAL B 1 110 ? 2.603 -0.624 13.500 1.00 11.28 110 VAL B CA 1
ATOM 1829 C C . VAL B 1 110 ? 2.621 -1.635 12.385 1.00 10.91 110 VAL B C 1
ATOM 1830 O O . VAL B 1 110 ? 3.553 -1.623 11.574 1.00 11.62 110 VAL B O 1
ATOM 1834 N N . LYS B 1 111 ? 1.627 -2.506 12.296 1.00 11.27 111 LYS B N 1
ATOM 1835 C CA . LYS B 1 111 ? 1.617 -3.499 11.251 1.00 11.97 111 LYS B CA 1
ATOM 1836 C C . LYS B 1 111 ? 1.711 -2.832 9.878 1.00 11.71 111 LYS B C 1
ATOM 1837 O O . LYS B 1 111 ? 2.474 -3.271 8.999 1.00 12.40 111 LYS B O 1
ATOM 1843 N N . SER B 1 112 ? 0.910 -1.791 9.656 1.00 11.86 112 SER B N 1
ATOM 1844 C CA . SER B 1 112 ? 0.940 -1.089 8.371 1.00 12.04 112 SER B CA 1
ATOM 1845 C C . SER B 1 112 ? 2.290 -0.413 8.144 1.00 11.59 112 SER B C 1
ATOM 1846 O O . SER B 1 112 ? 2.883 -0.528 7.056 1.00 12.48 112 SER B O 1
ATOM 1849 N N . ALA B 1 113 ? 2.761 0.287 9.151 1.00 11.14 113 ALA B N 1
ATOM 1850 C CA . ALA B 1 113 ? 4.007 1.052 8.946 1.00 10.96 113 ALA B CA 1
ATOM 1851 C C . ALA B 1 113 ? 5.189 0.062 8.788 1.00 10.01 113 ALA B C 1
ATOM 1852 O O . ALA B 1 113 ? 6.123 0.348 7.976 1.00 11.09 113 ALA B O 1
ATOM 1854 N N . PHE B 1 114 ? 5.140 -1.078 9.426 1.00 10.53 114 PHE B N 1
ATOM 1855 C CA . PHE B 1 114 ? 6.200 -2.063 9.334 1.00 10.95 114 PHE B CA 1
ATOM 1856 C C . PHE B 1 114 ? 6.243 -2.639 7.920 1.00 11.28 114 PHE B C 1
ATOM 1857 O O . PHE B 1 114 ? 7.323 -2.892 7.379 1.00 10.88 114 PHE B O 1
ATOM 1865 N N . ALA B 1 115 ? 5.082 -2.889 7.316 1.00 11.65 115 ALA B N 1
ATOM 1866 C CA . ALA B 1 115 ? 5.028 -3.342 5.918 1.00 12.54 115 ALA B CA 1
ATOM 1867 C C . ALA B 1 115 ? 5.679 -2.332 5.007 1.00 11.40 115 ALA B C 1
ATOM 1868 O O . ALA B 1 115 ? 6.436 -2.715 4.113 1.00 12.51 115 ALA B O 1
ATOM 1870 N N . ASP B 1 116 ? 5.416 -1.062 5.207 1.00 11.18 116 ASP B N 1
ATOM 1871 C CA . ASP B 1 116 ? 5.968 -0.043 4.329 1.00 12.47 116 ASP B CA 1
ATOM 1872 C C . ASP B 1 116 ? 7.518 0.015 4.483 1.00 11.23 116 ASP B C 1
ATOM 1873 O O . ASP B 1 116 ? 8.247 0.176 3.508 1.00 11.74 116 ASP B O 1
ATOM 1878 N N . VAL B 1 117 ? 8.016 -0.099 5.710 1.00 10.48 117 VAL B N 1
ATOM 1879 C CA . VAL B 1 117 ? 9.476 -0.169 5.898 1.00 9.81 117 VAL B CA 1
ATOM 1880 C C . VAL B 1 117 ? 10.038 -1.384 5.212 1.00 9.80 117 VAL B C 1
ATOM 1881 O O . VAL B 1 117 ? 11.051 -1.252 4.482 1.00 9.94 117 VAL B O 1
ATOM 1885 N N . GLY B 1 118 ? 9.495 -2.581 5.450 1.00 10.43 118 GLY B N 1
ATOM 1886 C CA . GLY B 1 118 ? 10.050 -3.767 4.846 1.00 11.04 118 GLY B CA 1
ATOM 1887 C C . GLY B 1 118 ? 10.083 -3.637 3.332 1.00 11.47 118 GLY B C 1
ATOM 1888 O O . GLY B 1 118 ? 11.020 -4.116 2.686 1.00 12.03 118 GLY B O 1
ATOM 1889 N N . ALA B 1 119 ? 9.040 -3.036 2.754 1.00 11.91 119 ALA B N 1
ATOM 1890 C CA . ALA B 1 119 ? 9.026 -2.854 1.290 1.00 13.01 119 ALA B CA 1
ATOM 1891 C C . ALA B 1 119 ? 10.182 -1.961 0.848 1.00 11.57 119 ALA B C 1
ATOM 1892 O O . ALA B 1 119 ? 10.766 -2.194 -0.216 1.00 12.43 119 ALA B O 1
ATOM 1894 N N . ALA B 1 120 ? 10.497 -0.936 1.648 1.00 11.29 120 ALA B N 1
ATOM 1895 C CA . ALA B 1 120 ? 11.604 -0.041 1.311 1.00 10.74 120 ALA B CA 1
ATOM 1896 C C . ALA B 1 120 ? 12.960 -0.773 1.408 1.00 10.89 120 ALA B C 1
ATOM 1897 O O . ALA B 1 120 ? 13.840 -0.556 0.574 1.00 11.39 120 ALA B O 1
ATOM 1899 N N . CYS B 1 121 ? 13.150 -1.611 2.414 1.00 10.38 121 CYS B N 1
ATOM 1900 C CA . CYS B 1 121 ? 14.391 -2.396 2.478 1.00 10.33 121 CYS B CA 1
ATOM 1901 C C . CYS B 1 121 ? 14.494 -3.265 1.210 1.00 10.31 121 CYS B C 1
ATOM 1902 O O . CYS B 1 121 ? 15.534 -3.322 0.556 1.00 11.37 121 CYS B O 1
ATOM 1905 N N . LYS B 1 122 ? 13.405 -3.969 0.915 1.00 11.09 122 LYS B N 1
ATOM 1906 C CA . LYS B 1 122 ? 13.433 -4.913 -0.208 1.00 12.46 122 LYS B CA 1
ATOM 1907 C C . LYS B 1 122 ? 13.633 -4.231 -1.535 1.00 12.35 122 LYS B C 1
ATOM 1908 O O . LYS B 1 122 ? 14.330 -4.758 -2.414 1.00 13.38 122 LYS B O 1
ATOM 1914 N N . ALA B 1 123 ? 13.071 -3.045 -1.740 1.00 12.18 123 ALA B N 1
ATOM 1915 C CA . ALA B 1 123 ? 13.169 -2.343 -3.020 1.00 14.28 123 ALA B CA 1
ATOM 1916 C C . ALA B 1 123 ? 14.636 -2.085 -3.323 1.00 12.70 123 ALA B C 1
ATOM 1917 O O . ALA B 1 123 ? 15.100 -2.215 -4.487 1.00 13.81 123 ALA B O 1
ATOM 1919 N N . CYS B 1 124 ? 15.377 -1.654 -2.305 1.00 12.29 124 CYS B N 1
ATOM 1920 C CA . CYS B 1 124 ? 16.802 -1.392 -2.509 1.00 11.79 124 CYS B CA 1
ATOM 1921 C C . CYS B 1 124 ? 17.594 -2.680 -2.707 1.00 11.32 124 CYS B C 1
ATOM 1922 O O . CYS B 1 124 ? 18.415 -2.759 -3.629 1.00 12.06 124 CYS B O 1
ATOM 1925 N N . HIS B 1 125 ? 17.326 -3.695 -1.884 1.00 10.98 125 HIS B N 1
ATOM 1926 C CA . HIS B 1 125 ? 18.032 -4.911 -2.002 1.00 10.27 125 HIS B CA 1
ATOM 1927 C C . HIS B 1 125 ? 17.868 -5.528 -3.390 1.00 12.93 125 HIS B C 1
ATOM 1928 O O . HIS B 1 125 ? 18.843 -6.047 -3.973 1.00 12.44 125 HIS B O 1
ATOM 1935 N N . GLN B 1 126 ? 16.635 -5.512 -3.909 1.00 12.12 126 GLN B N 1
ATOM 1936 C CA . GLN B 1 126 ? 16.371 -6.182 -5.187 1.00 13.66 126 GLN B CA 1
ATOM 1937 C C . GLN B 1 126 ? 17.269 -5.600 -6.271 1.00 14.64 126 GLN B C 1
ATOM 1938 O O . GLN B 1 126 ? 17.706 -6.329 -7.154 1.00 15.96 126 GLN B O 1
ATOM 1944 N N . LYS B 1 127 ? 17.477 -4.298 -6.253 1.00 13.54 127 LYS B N 1
ATOM 1945 C CA . LYS B 1 127 ? 18.294 -3.680 -7.264 1.00 13.82 127 LYS B CA 1
ATOM 1946 C C . LYS B 1 127 ? 19.779 -3.760 -6.981 1.00 13.06 127 LYS B C 1
ATOM 1947 O O . LYS B 1 127 ? 20.574 -3.829 -7.937 1.00 14.54 127 LYS B O 1
ATOM 1953 N N . TYR B 1 128 ? 20.172 -3.571 -5.700 1.00 12.55 128 TYR B N 1
ATOM 1954 C CA . TYR B 1 128 ? 21.520 -3.133 -5.420 1.00 12.01 128 TYR B CA 1
ATOM 1955 C C . TYR B 1 128 ? 22.335 -3.997 -4.448 1.00 13.06 128 TYR B C 1
ATOM 1956 O O . TYR B 1 128 ? 23.509 -3.701 -4.227 1.00 13.31 128 TYR B O 1
ATOM 1965 N N . ARG B 1 129 ? 21.749 -5.046 -3.892 1.00 12.43 129 ARG B N 1
ATOM 1966 C CA . ARG B 1 129 ? 22.461 -5.923 -2.948 1.00 12.26 129 ARG B CA 1
ATOM 1967 C C . ARG B 1 129 ? 22.547 -7.311 -3.491 1.00 13.23 129 ARG B C 1
ATOM 1968 O O . ARG B 1 129 ? 21.538 -7.881 -3.936 1.00 14.69 129 ARG B O 1
ATOM 1976 N N . ALA B 1 130 ? 23.748 -7.902 -3.481 1.00 14.12 130 ALA B N 1
ATOM 1977 C CA . ALA B 1 130 ? 23.924 -9.304 -3.899 1.00 15.71 130 ALA B CA 1
ATOM 1978 C C . ALA B 1 130 ? 23.296 -10.241 -2.874 1.00 18.96 130 ALA B C 1
ATOM 1979 O O . ALA B 1 130 ? 23.331 -10.003 -1.679 1.00 18.61 130 ALA B O 1
ATOM 1981 N N . ASP B 1 131 ? 22.715 -11.325 -3.395 1.00 29.47 131 ASP B N 1
ATOM 1982 C CA . ASP B 1 131 ? 22.141 -12.386 -2.576 1.00 37.46 131 ASP B CA 1
ATOM 1983 C C . ASP B 1 131 ? 23.272 -13.243 -2.010 1.00 43.19 131 ASP B C 1
ATOM 1984 O O . ASP B 1 131 ? 24.386 -13.282 -2.571 1.00 52.16 131 ASP B O 1
#